Protein AF-0000000070771267 (afdb_homodimer)

Radius of gyration: 18.99 Å; Cα contacts (8 Å, |Δi|>4): 454; chains: 2; bounding box: 41×70×34 Å

pLDDT: mean 81.91, std 14.64, range [27.16, 97.69]

Sequence (188 aa):
MPARKVFVCALELHIRTVTCPGVTLKARDDVYISASIFGQHKKTSCVRAVFPLIFDEKLNFEKVYTDVVDPAGLVTHLECRYFFFYFFCVTKLLMPARKVFVCALELHIRTVTCPGVTLKARDDVYISASIFGQHKKTSCVRAVFPLIFDEKLNFEKVYTDVVDPAGLVTHLECRYFFFYFFCVTKLL

Secondary structure (DSSP, 8-state):
------EEEEEEEEEEEEE-TT-B-S--SPEEEEEEETTEEEEPPPB-SBSSEEEEEEEEEEEEE-S-SSHHHHHHHHTTEEEEEEEEEE----/------EEEEEEEEEEEEE-TT-B-S--SPEEEEEEETTEEEEPPPB-SBSSEEEEEEEEEEEEE-S-SSHHHHHHHHTTEEEEEEEEEE----

Structure (mmCIF, N/CA/C/O backbone):
data_AF-0000000070771267-model_v1
#
loop_
_entity.id
_entity.type
_entity.pdbx_description
1 polymer 'Spermatogenesis-associated protein 6 N-terminal domain-containing protein'
#
loop_
_atom_site.group_PDB
_atom_site.id
_atom_site.type_symbol
_atom_site.label_atom_id
_atom_site.label_alt_id
_atom_site.label_comp_id
_atom_site.label_asym_id
_atom_site.label_entity_id
_atom_site.label_seq_id
_atom_site.pdbx_PDB_ins_code
_atom_site.Cartn_x
_atom_site.Cartn_y
_atom_site.Cartn_z
_atom_site.occupancy
_atom_site.B_iso_or_equiv
_atom_site.auth_seq_id
_atom_site.auth_comp_id
_atom_site.auth_asym_id
_atom_site.auth_atom_id
_atom_site.pdbx_PDB_model_num
ATOM 1 N N . MET A 1 1 ? 9.211 38.125 10.008 1 49.19 1 MET A N 1
ATOM 2 C CA . MET A 1 1 ? 8.43 37.219 9.18 1 49.19 1 MET A CA 1
ATOM 3 C C . MET A 1 1 ? 8.148 35.938 9.93 1 49.19 1 MET A C 1
ATOM 5 O O . MET A 1 1 ? 9.062 35.312 10.492 1 49.19 1 MET A O 1
ATOM 9 N N . PRO A 1 2 ? 6.934 35.844 10.359 1 56.44 2 PRO A N 1
ATOM 10 C CA . PRO A 1 2 ? 6.688 34.688 11.219 1 56.44 2 PRO A CA 1
ATOM 11 C C . PRO A 1 2 ? 7.289 33.406 10.648 1 56.44 2 PRO A C 1
ATOM 13 O O . PRO A 1 2 ? 7.43 33.25 9.438 1 56.44 2 PRO A O 1
ATOM 16 N N . ALA A 1 3 ? 8.188 32.781 11.281 1 62.09 3 ALA A N 1
ATOM 17 C CA . ALA A 1 3 ? 8.891 31.547 10.906 1 62.09 3 ALA A CA 1
ATOM 18 C C . ALA A 1 3 ? 7.973 30.594 10.148 1 62.09 3 ALA A C 1
ATOM 20 O O . ALA A 1 3 ? 6.832 30.359 10.562 1 62.09 3 ALA A O 1
ATOM 21 N N . ARG A 1 4 ? 8.203 30.516 8.797 1 69.75 4 ARG A N 1
ATOM 22 C CA . ARG A 1 4 ? 7.449 29.578 7.984 1 69.75 4 ARG A CA 1
ATOM 23 C C . ARG A 1 4 ? 7.434 28.188 8.625 1 69.75 4 ARG A C 1
ATOM 25 O O . ARG A 1 4 ? 8.469 27.719 9.094 1 69.75 4 ARG A O 1
ATOM 32 N N . LYS A 1 5 ? 6.277 27.781 9.023 1 80.69 5 LYS A N 1
ATOM 33 C CA . LYS A 1 5 ? 6.152 26.5 9.688 1 80.69 5 LYS A CA 1
ATOM 34 C C . LYS A 1 5 ? 6.434 25.344 8.719 1 80.69 5 LYS A C 1
ATOM 36 O O . LYS A 1 5 ? 6.066 25.422 7.543 1 80.69 5 LYS A O 1
ATOM 41 N N . VAL A 1 6 ? 7.391 24.422 9.047 1 88.81 6 VAL A N 1
ATOM 42 C CA . VAL A 1 6 ? 7.734 23.219 8.32 1 88.81 6 VAL A CA 1
ATOM 43 C C . VAL A 1 6 ? 6.953 22.031 8.883 1 88.81 6 VAL A C 1
ATOM 45 O O . VAL A 1 6 ? 6.934 21.812 10.102 1 88.81 6 VAL A O 1
ATOM 48 N N . PHE A 1 7 ? 6.215 21.297 7.988 1 90.12 7 PHE A N 1
ATOM 49 C CA . PHE A 1 7 ? 5.477 20.109 8.398 1 90.12 7 PHE A CA 1
ATOM 50 C C . PHE A 1 7 ? 6.098 18.859 7.805 1 90.12 7 PHE A C 1
ATOM 52 O O . PHE A 1 7 ? 6.359 18.797 6.602 1 90.12 7 PHE A O 1
ATOM 59 N N . VAL A 1 8 ? 6.336 17.891 8.758 1 93.19 8 VAL A N 1
ATOM 60 C CA . VAL A 1 8 ? 6.848 16.594 8.312 1 93.19 8 VAL A CA 1
ATOM 61 C C . VAL A 1 8 ? 5.762 15.531 8.461 1 93.19 8 VAL A C 1
ATOM 63 O O . VAL A 1 8 ? 5.301 15.25 9.57 1 93.19 8 VAL A O 1
ATOM 66 N N . CYS A 1 9 ? 5.305 14.977 7.375 1 93.06 9 CYS A N 1
ATOM 67 C CA . CYS A 1 9 ? 4.332 13.891 7.387 1 93.06 9 CYS A CA 1
ATOM 68 C C . CYS A 1 9 ? 4.992 12.562 7.031 1 93.06 9 CYS A C 1
ATOM 70 O O . CYS A 1 9 ? 5.941 12.531 6.242 1 93.06 9 CYS A O 1
ATOM 72 N N . ALA A 1 10 ? 4.48 11.5 7.684 1 95.06 10 ALA A N 1
ATOM 73 C CA . ALA A 1 10 ? 5.047 10.188 7.414 1 95.06 10 ALA A CA 1
ATOM 74 C C . ALA A 1 10 ? 3.957 9.117 7.387 1 95.06 10 ALA A C 1
ATOM 76 O O . ALA A 1 10 ? 2.998 9.18 8.164 1 95.06 10 ALA A O 1
ATOM 77 N N . LEU A 1 11 ? 4.07 8.195 6.484 1 94.38 11 LEU A N 1
ATOM 78 C CA . LEU A 1 11 ? 3.271 6.973 6.43 1 94.38 11 LEU A CA 1
ATOM 79 C C . LEU A 1 11 ? 4.145 5.742 6.645 1 94.38 11 LEU A C 1
ATOM 81 O O . LEU A 1 11 ? 5.18 5.59 5.996 1 94.38 11 LEU A O 1
ATOM 85 N N . GLU A 1 12 ? 3.75 4.934 7.594 1 97 12 GLU A N 1
ATOM 86 C CA . GLU A 1 12 ? 4.41 3.654 7.832 1 97 12 GLU A CA 1
ATOM 87 C C . GLU A 1 12 ? 3.549 2.49 7.355 1 97 12 GLU A C 1
ATOM 89 O O . GLU A 1 12 ? 2.404 2.338 7.789 1 97 12 GLU A O 1
ATOM 94 N N . LEU A 1 13 ? 4.078 1.688 6.52 1 95.12 13 LEU A N 1
ATOM 95 C CA . LEU A 1 13 ? 3.451 0.483 5.988 1 95.12 13 LEU A CA 1
ATOM 96 C C . LEU A 1 13 ? 4.332 -0.739 6.223 1 95.12 13 LEU A C 1
ATOM 98 O O . LEU A 1 13 ? 5.562 -0.64 6.18 1 95.12 13 LEU A O 1
ATOM 102 N N . HIS A 1 14 ? 3.678 -1.881 6.406 1 97.25 14 HIS A N 1
ATOM 103 C CA . HIS A 1 14 ? 4.383 -3.154 6.469 1 97.25 14 HIS A CA 1
ATOM 104 C C . HIS A 1 14 ? 3.912 -4.102 5.371 1 97.25 14 HIS A C 1
ATOM 106 O O . HIS A 1 14 ? 2.734 -4.465 5.32 1 97.25 14 HIS A O 1
ATOM 112 N N . ILE A 1 15 ? 4.875 -4.41 4.531 1 96 15 ILE A N 1
ATOM 113 C CA . ILE A 1 15 ? 4.609 -5.449 3.545 1 96 15 ILE A CA 1
ATOM 114 C C . ILE A 1 15 ? 4.945 -6.816 4.137 1 96 15 ILE A C 1
ATOM 116 O O . ILE A 1 15 ? 6.09 -7.078 4.516 1 96 15 ILE A O 1
ATOM 120 N N . ARG A 1 16 ? 3.947 -7.641 4.102 1 96.94 16 ARG A N 1
ATOM 121 C CA . ARG A 1 16 ? 4.156 -8.883 4.844 1 96.94 16 ARG A CA 1
ATOM 122 C C . ARG A 1 16 ? 4.477 -10.031 3.896 1 96.94 16 ARG A C 1
ATOM 124 O O . ARG A 1 16 ? 5.645 -10.383 3.711 1 96.94 16 ARG A O 1
ATOM 131 N N . THR A 1 17 ? 3.467 -10.469 3.188 1 96.31 17 THR A N 1
ATOM 132 C CA . THR A 1 17 ? 3.682 -11.664 2.381 1 96.31 17 THR A CA 1
ATOM 133 C C . THR A 1 17 ? 2.803 -11.641 1.134 1 96.31 17 THR A C 1
ATOM 135 O O . THR A 1 17 ? 1.75 -11 1.121 1 96.31 17 THR A O 1
ATOM 138 N N . VAL A 1 18 ? 3.334 -12.289 0.083 1 93.06 18 VAL A N 1
ATOM 139 C CA . VAL A 1 18 ? 2.535 -12.664 -1.076 1 93.06 18 VAL A CA 1
ATOM 140 C C . VAL A 1 18 ? 2.508 -14.188 -1.208 1 93.06 18 VAL A C 1
ATOM 142 O O . VAL A 1 18 ? 3.555 -14.836 -1.182 1 93.06 18 VAL A O 1
ATOM 145 N N . THR A 1 19 ? 1.33 -14.734 -1.325 1 93.88 19 THR A N 1
ATOM 146 C CA . THR A 1 19 ? 1.212 -16.172 -1.471 1 93.88 19 THR A CA 1
ATOM 147 C C . THR A 1 19 ? 0.491 -16.531 -2.768 1 93.88 19 THR A C 1
ATOM 149 O O . THR A 1 19 ? -0.355 -15.773 -3.242 1 93.88 19 THR A O 1
ATOM 152 N N . CYS A 1 20 ? 0.805 -17.625 -3.314 1 91.75 20 CYS A N 1
ATOM 153 C CA . CYS A 1 20 ? 0.165 -18.234 -4.473 1 91.75 20 CYS A CA 1
ATOM 154 C C . CYS A 1 20 ? 0.519 -19.719 -4.566 1 91.75 20 CYS A C 1
ATOM 156 O O . CYS A 1 20 ? 1.358 -20.109 -5.379 1 91.75 20 CYS A O 1
ATOM 158 N N . PRO A 1 21 ? -0.202 -20.484 -3.766 1 90 21 PRO A N 1
ATOM 159 C CA . PRO A 1 21 ? 0.137 -21.906 -3.693 1 90 21 PRO A CA 1
ATOM 160 C C . PRO A 1 21 ? 0.122 -22.594 -5.059 1 90 21 PRO A C 1
ATOM 162 O O . PRO A 1 21 ? -0.784 -22.359 -5.863 1 90 21 PRO A O 1
ATOM 165 N N . GLY A 1 22 ? 1.111 -23.422 -5.312 1 83.5 22 GLY A N 1
ATOM 166 C CA . GLY A 1 22 ? 1.154 -24.219 -6.523 1 83.5 22 GLY A CA 1
ATOM 167 C C . GLY A 1 22 ? 1.805 -23.5 -7.691 1 83.5 22 GLY A C 1
ATOM 168 O O . GLY A 1 22 ? 1.893 -24.062 -8.789 1 83.5 22 GLY A O 1
ATOM 169 N N . VAL A 1 23 ? 2.277 -22.375 -7.441 1 84.19 23 VAL A N 1
ATOM 170 C CA . VAL A 1 23 ? 2.816 -21.594 -8.547 1 84.19 23 VAL A CA 1
ATOM 171 C C . VAL A 1 23 ? 4.328 -21.438 -8.383 1 84.19 23 VAL A C 1
ATOM 173 O O . VAL A 1 23 ? 4.82 -21.219 -7.273 1 84.19 23 VAL A O 1
ATOM 176 N N . THR A 1 24 ? 5.012 -21.609 -9.531 1 77.44 24 THR A N 1
ATOM 177 C CA . THR A 1 24 ? 6.445 -21.359 -9.602 1 77.44 24 THR A CA 1
ATOM 178 C C . THR A 1 24 ? 6.742 -20.188 -10.547 1 77.44 24 THR A C 1
ATOM 180 O O . THR A 1 24 ? 6.238 -20.156 -11.672 1 77.44 24 THR A O 1
ATOM 183 N N . LEU A 1 25 ? 7.355 -19.172 -9.961 1 74.62 25 LEU A N 1
ATOM 184 C CA . LEU A 1 25 ? 7.758 -18.031 -10.781 1 74.62 25 LEU A CA 1
ATOM 185 C C . LEU A 1 25 ? 8.953 -18.391 -11.656 1 74.62 25 LEU A C 1
ATOM 187 O O . LEU A 1 25 ? 9.844 -19.125 -11.227 1 74.62 25 LEU A O 1
ATOM 191 N N . LYS A 1 26 ? 8.82 -18.484 -12.922 1 67.25 26 LYS A N 1
ATOM 192 C CA . LYS A 1 26 ? 9.883 -18.859 -13.844 1 67.25 26 LYS A CA 1
ATOM 193 C C . LYS A 1 26 ? 11.102 -17.953 -13.68 1 67.25 26 LYS A C 1
ATOM 195 O O . LYS A 1 26 ? 12.234 -18.375 -13.906 1 67.25 26 LYS A O 1
ATOM 200 N N . ALA A 1 27 ? 10.82 -16.781 -13.555 1 57.56 27 ALA A N 1
ATOM 201 C CA . ALA A 1 27 ? 11.992 -15.914 -13.508 1 57.56 27 ALA A CA 1
ATOM 202 C C . ALA A 1 27 ? 12.781 -16.125 -12.219 1 57.56 27 ALA A C 1
ATOM 204 O O . ALA A 1 27 ? 12.195 -16.281 -11.148 1 57.56 27 ALA A O 1
ATOM 205 N N . ARG A 1 28 ? 13.969 -16.828 -12.43 1 59.22 28 ARG A N 1
ATOM 206 C CA . ARG A 1 28 ? 14.945 -17.031 -11.359 1 59.22 28 ARG A CA 1
ATOM 207 C C . ARG A 1 28 ? 15.383 -15.695 -10.758 1 59.22 28 ARG A C 1
ATOM 209 O O . ARG A 1 28 ? 16.25 -15.656 -9.883 1 59.22 28 ARG A O 1
ATOM 216 N N . ASP A 1 29 ? 14.812 -14.586 -11.203 1 64.88 29 ASP A N 1
ATOM 217 C CA . ASP A 1 29 ? 15.367 -13.344 -10.68 1 64.88 29 ASP A CA 1
ATOM 218 C C . ASP A 1 29 ? 14.656 -12.914 -9.398 1 64.88 29 ASP A C 1
ATOM 220 O O . ASP A 1 29 ? 13.594 -13.453 -9.062 1 64.88 29 ASP A O 1
ATOM 224 N N . ASP A 1 30 ? 15.281 -12.039 -8.586 1 77.25 30 ASP A N 1
ATOM 225 C CA . ASP A 1 30 ? 14.852 -11.492 -7.309 1 77.25 30 ASP A CA 1
ATOM 226 C C . ASP A 1 30 ? 13.594 -10.633 -7.477 1 77.25 30 ASP A C 1
ATOM 228 O O . ASP A 1 30 ? 13.383 -10.039 -8.531 1 77.25 30 ASP A O 1
ATOM 232 N N . VAL A 1 31 ? 12.648 -10.953 -6.543 1 85.38 31 VAL A N 1
ATOM 233 C CA . VAL A 1 31 ? 11.367 -10.25 -6.551 1 85.38 31 VAL A CA 1
ATOM 234 C C . VAL A 1 31 ? 11.352 -9.211 -5.438 1 85.38 31 VAL A C 1
ATOM 236 O O . VAL A 1 31 ? 11.844 -9.461 -4.332 1 85.38 31 VAL A O 1
ATOM 239 N N . TYR A 1 32 ? 10.859 -8.125 -5.824 1 88.62 32 TYR A N 1
ATOM 240 C CA . TYR A 1 32 ? 10.617 -7.082 -4.832 1 88.62 32 TYR A CA 1
ATOM 241 C C . TYR A 1 32 ? 9.312 -6.352 -5.109 1 88.62 32 TYR A C 1
ATOM 243 O O . TYR A 1 32 ? 8.734 -6.492 -6.191 1 88.62 32 TYR A O 1
ATOM 251 N N . ILE A 1 33 ? 8.805 -5.684 -4.145 1 89.56 33 ILE A N 1
ATOM 252 C CA . ILE A 1 33 ? 7.66 -4.793 -4.297 1 89.56 33 ILE A CA 1
ATOM 253 C C . ILE A 1 33 ? 8.125 -3.34 -4.215 1 89.56 33 ILE A C 1
ATOM 255 O O . ILE A 1 33 ? 8.953 -2.992 -3.369 1 89.56 33 ILE A O 1
ATOM 259 N N . SER A 1 34 ? 7.652 -2.576 -5.074 1 89.31 34 SER A N 1
ATOM 260 C CA . SER A 1 34 ? 7.977 -1.152 -5.102 1 89.31 34 SER A CA 1
ATOM 261 C C . SER A 1 34 ? 6.758 -0.301 -4.77 1 89.31 34 SER A C 1
ATOM 263 O O . SER A 1 34 ? 5.637 -0.631 -5.16 1 89.31 34 SER A O 1
ATOM 265 N N . ALA A 1 35 ? 7 0.806 -4.031 1 90.25 35 ALA A N 1
ATOM 266 C CA . ALA A 1 35 ? 5.926 1.728 -3.676 1 90.25 35 ALA A CA 1
ATOM 267 C C . ALA A 1 35 ? 6.348 3.178 -3.9 1 90.25 35 ALA A C 1
ATOM 269 O O . ALA A 1 35 ? 7.48 3.555 -3.596 1 90.25 35 ALA A O 1
ATOM 270 N N . SER A 1 36 ? 5.469 3.891 -4.516 1 90.75 36 SER A N 1
ATOM 271 C CA . SER A 1 36 ? 5.652 5.324 -4.719 1 90.75 36 SER A CA 1
ATOM 272 C C . SER A 1 36 ? 4.629 6.129 -3.926 1 90.75 36 SER A C 1
ATOM 274 O O . SER A 1 36 ? 3.459 6.203 -4.305 1 90.75 36 SER A O 1
ATOM 276 N N . ILE A 1 37 ? 5.105 6.742 -2.791 1 90.69 37 ILE A N 1
ATOM 277 C CA . ILE A 1 37 ? 4.246 7.457 -1.852 1 90.69 37 ILE A CA 1
ATOM 278 C C . ILE A 1 37 ? 4.93 8.75 -1.408 1 90.69 37 ILE A C 1
ATOM 280 O O . ILE A 1 37 ? 6.125 8.75 -1.099 1 90.69 37 ILE A O 1
ATOM 284 N N . PHE A 1 38 ? 4.184 9.852 -1.364 1 89.31 38 PHE A N 1
ATOM 285 C CA . PHE A 1 38 ? 4.684 11.141 -0.892 1 89.31 38 PHE A CA 1
ATOM 286 C C . PHE A 1 38 ? 5.871 11.594 -1.727 1 89.31 38 PHE A C 1
ATOM 288 O O . PHE A 1 38 ? 6.852 12.117 -1.188 1 89.31 38 PHE A O 1
ATOM 295 N N . GLY A 1 39 ? 5.77 11.227 -2.945 1 86.88 39 GLY A N 1
ATOM 296 C CA . GLY A 1 39 ? 6.855 11.617 -3.828 1 86.88 39 GLY A CA 1
ATOM 297 C C . GLY A 1 39 ? 8.109 10.789 -3.631 1 86.88 39 GLY A C 1
ATOM 298 O O . GLY A 1 39 ? 9.156 11.094 -4.211 1 86.88 39 GLY A O 1
ATOM 299 N N . GLN A 1 40 ? 8.117 9.883 -2.836 1 92.44 40 GLN A N 1
ATOM 300 C CA . GLN A 1 40 ? 9.227 8.969 -2.604 1 92.44 40 GLN A CA 1
ATOM 301 C C . GLN A 1 40 ? 8.992 7.629 -3.301 1 92.44 40 GLN A C 1
ATOM 303 O O . GLN A 1 40 ? 7.859 7.145 -3.354 1 92.44 40 GLN A O 1
ATOM 308 N N . HIS A 1 41 ? 10.156 7.059 -3.762 1 91.69 41 HIS A N 1
ATOM 309 C CA . HIS A 1 41 ? 10.141 5.715 -4.324 1 91.69 41 HIS A CA 1
ATOM 310 C C . HIS A 1 41 ? 10.977 4.754 -3.49 1 91.69 41 HIS A C 1
ATOM 312 O O . HIS A 1 41 ? 12.18 4.969 -3.307 1 91.69 41 HIS A O 1
ATOM 318 N N . LYS A 1 42 ? 10.297 3.76 -2.939 1 92.88 42 LYS A N 1
ATOM 319 C CA . LYS A 1 42 ? 10.984 2.748 -2.145 1 92.88 42 LYS A CA 1
ATOM 320 C C . LYS A 1 42 ? 10.609 1.342 -2.596 1 92.88 42 LYS A C 1
ATOM 322 O O . LYS A 1 42 ? 9.523 1.133 -3.148 1 92.88 42 LYS A O 1
ATOM 327 N N . LYS A 1 43 ? 11.523 0.428 -2.312 1 90.75 43 LYS A N 1
ATOM 328 C CA . LYS A 1 43 ? 11.305 -0.979 -2.631 1 90.75 43 LYS A CA 1
ATOM 329 C C . LYS A 1 43 ? 11.68 -1.876 -1.455 1 90.75 43 LYS A C 1
ATOM 331 O O . LYS A 1 43 ? 12.508 -1.504 -0.625 1 90.75 43 LYS A O 1
ATOM 336 N N . THR A 1 44 ? 11.039 -3.035 -1.396 1 92.94 44 THR A N 1
ATOM 337 C CA . THR A 1 44 ? 11.453 -4.047 -0.427 1 92.94 44 THR A CA 1
ATOM 338 C C . THR A 1 44 ? 12.75 -4.715 -0.861 1 92.94 44 THR A C 1
ATOM 340 O O . THR A 1 44 ? 13.195 -4.539 -1.995 1 92.94 44 THR A O 1
ATOM 343 N N . SER A 1 45 ? 13.422 -5.301 0.125 1 92.62 45 SER A N 1
ATOM 344 C CA . SER A 1 45 ? 14.508 -6.188 -0.271 1 92.62 45 SER A CA 1
ATOM 345 C C . SER A 1 45 ? 14.031 -7.238 -1.271 1 92.62 45 SER A C 1
ATOM 347 O O . SER A 1 45 ? 12.836 -7.527 -1.347 1 92.62 45 SER A O 1
ATOM 349 N N . CYS A 1 46 ? 14.992 -7.727 -1.961 1 89.12 46 CYS A N 1
ATOM 350 C CA . CYS A 1 46 ? 14.664 -8.781 -2.914 1 89.12 46 CYS A CA 1
ATOM 351 C C . CYS A 1 46 ? 14.57 -10.133 -2.217 1 89.12 46 CYS A C 1
ATOM 353 O O . CYS A 1 46 ? 15.359 -10.438 -1.325 1 89.12 46 CYS A O 1
ATOM 355 N N . VAL A 1 47 ? 13.648 -10.867 -2.625 1 89 47 VAL A N 1
ATOM 356 C CA . VAL A 1 47 ? 13.547 -12.25 -2.184 1 89 47 VAL A CA 1
ATOM 357 C C . VAL A 1 47 ? 13.562 -13.188 -3.395 1 89 47 VAL A C 1
ATOM 359 O O . VAL A 1 47 ? 13.375 -12.742 -4.527 1 89 47 VAL A O 1
ATOM 362 N N . ARG A 1 48 ? 13.844 -14.445 -3.182 1 86.38 48 ARG A N 1
ATOM 363 C CA . ARG A 1 48 ? 13.797 -15.422 -4.262 1 86.38 48 ARG A CA 1
ATOM 364 C C . ARG A 1 48 ? 12.375 -15.586 -4.793 1 86.38 48 ARG A C 1
ATOM 366 O O . ARG A 1 48 ? 11.406 -15.516 -4.027 1 86.38 48 ARG A O 1
ATOM 373 N N . ALA A 1 49 ? 12.25 -15.82 -6 1 85.38 49 ALA A N 1
ATOM 374 C CA . ALA A 1 49 ? 10.969 -15.922 -6.695 1 85.38 49 ALA A CA 1
ATOM 375 C C . ALA A 1 49 ? 10.312 -17.281 -6.434 1 85.38 49 ALA A C 1
ATOM 377 O O . ALA A 1 49 ? 9.977 -18 -7.375 1 85.38 49 ALA A O 1
ATOM 378 N N . VAL A 1 50 ? 10.125 -17.562 -5.191 1 85.94 50 VAL A N 1
ATOM 379 C CA . VAL A 1 50 ? 9.438 -18.781 -4.75 1 85.94 50 VAL A CA 1
ATOM 380 C C . VAL A 1 50 ? 8.391 -18.422 -3.695 1 85.94 50 VAL A C 1
ATOM 382 O O . VAL A 1 50 ? 8.695 -17.75 -2.709 1 85.94 50 VAL A O 1
ATOM 385 N N . PHE A 1 51 ? 7.262 -18.906 -3.945 1 90.31 51 PHE A N 1
ATOM 386 C CA . PHE A 1 51 ? 6.199 -18.625 -2.986 1 90.31 51 PHE A CA 1
ATOM 387 C C . PHE A 1 51 ? 6.324 -19.531 -1.766 1 90.31 51 PHE A C 1
ATOM 389 O O . PHE A 1 51 ? 6.754 -20.688 -1.879 1 90.31 51 PHE A O 1
ATOM 396 N N . PRO A 1 52 ? 5.797 -19.047 -0.638 1 93.25 52 PRO A N 1
ATOM 397 C CA . PRO A 1 52 ? 5.355 -17.672 -0.376 1 93.25 52 PRO A CA 1
ATOM 398 C C . PRO A 1 52 ? 6.504 -16.672 -0.439 1 93.25 52 PRO A C 1
ATOM 400 O O . PRO A 1 52 ? 7.621 -16.969 -0.018 1 93.25 52 PRO A O 1
ATOM 403 N N . LEU A 1 53 ? 6.258 -15.547 -1.027 1 92.31 53 LEU A N 1
ATOM 404 C CA . LEU A 1 53 ? 7.191 -14.43 -0.96 1 92.31 53 LEU A CA 1
ATOM 405 C C . LEU A 1 53 ? 7.078 -13.703 0.377 1 92.31 53 LEU A C 1
ATOM 407 O O . LEU A 1 53 ? 6.129 -12.945 0.599 1 92.31 53 LEU A O 1
ATOM 411 N N . ILE A 1 54 ? 7.977 -13.883 1.278 1 96.19 54 ILE A N 1
ATOM 412 C CA . ILE A 1 54 ? 7.938 -13.289 2.609 1 96.19 54 ILE A CA 1
ATOM 413 C C . ILE A 1 54 ? 8.852 -12.062 2.656 1 96.19 54 ILE A C 1
ATOM 415 O O . ILE A 1 54 ? 10.078 -12.203 2.68 1 96.19 54 ILE A O 1
ATOM 419 N N . PHE A 1 55 ? 8.258 -10.953 2.646 1 94.94 55 PHE A N 1
ATOM 420 C CA . PHE A 1 55 ? 9.031 -9.719 2.746 1 94.94 55 PHE A CA 1
ATOM 421 C C . PHE A 1 55 ? 9.188 -9.297 4.199 1 94.94 55 PHE A C 1
ATOM 423 O O . PHE A 1 55 ? 10.305 -9.102 4.684 1 94.94 55 PHE A O 1
ATOM 430 N N . ASP A 1 56 ? 8.047 -9.273 4.852 1 97.69 56 ASP A N 1
ATOM 431 C CA . ASP A 1 56 ? 7.996 -8.836 6.242 1 97.69 56 ASP A CA 1
ATOM 432 C C . ASP A 1 56 ? 8.844 -7.582 6.453 1 97.69 56 ASP A C 1
ATOM 434 O O . ASP A 1 56 ? 9.719 -7.559 7.32 1 97.69 56 ASP A O 1
ATOM 438 N N . GLU A 1 57 ? 8.594 -6.637 5.742 1 97.38 57 GLU A N 1
ATOM 439 C CA . GLU A 1 57 ? 9.398 -5.418 5.727 1 97.38 57 GLU A CA 1
ATOM 440 C C . GLU A 1 57 ? 8.523 -4.184 5.949 1 97.38 57 GLU A C 1
ATOM 442 O O . GLU A 1 57 ? 7.441 -4.07 5.379 1 97.38 57 GLU A O 1
ATOM 447 N N . LYS A 1 58 ? 9.055 -3.307 6.797 1 97.25 58 LYS A N 1
ATOM 448 C CA . LYS A 1 58 ? 8.453 -2.002 7.055 1 97.25 58 LYS A CA 1
ATOM 449 C C . LYS A 1 58 ? 8.969 -0.957 6.066 1 97.25 58 LYS A C 1
ATOM 451 O O . LYS A 1 58 ? 10.172 -0.813 5.875 1 97.25 58 LYS A O 1
ATOM 456 N N . LEU A 1 59 ? 8.117 -0.331 5.41 1 96.5 59 LEU A N 1
ATOM 457 C CA . LEU A 1 59 ? 8.461 0.815 4.574 1 96.5 59 LEU A CA 1
ATOM 458 C C . LEU A 1 59 ? 7.934 2.109 5.188 1 96.5 59 LEU A C 1
ATOM 460 O O . LEU A 1 59 ? 6.762 2.195 5.555 1 96.5 59 LEU A O 1
ATOM 464 N N . ASN A 1 60 ? 8.797 3.094 5.348 1 96.81 60 ASN A N 1
ATOM 465 C CA . ASN A 1 60 ? 8.453 4.41 5.871 1 96.81 60 ASN A CA 1
ATOM 466 C C . ASN A 1 60 ? 8.609 5.496 4.812 1 96.81 60 ASN A C 1
ATOM 468 O O . ASN A 1 60 ? 9.688 5.652 4.234 1 96.81 60 ASN A O 1
ATOM 472 N N . PHE A 1 61 ? 7.543 6.152 4.543 1 95.06 61 PHE A N 1
ATOM 473 C CA . PHE A 1 61 ? 7.562 7.266 3.598 1 95.06 61 PHE A CA 1
ATOM 474 C C . PHE A 1 61 ? 7.379 8.594 4.32 1 95.06 61 PHE A C 1
ATOM 476 O O . PHE A 1 61 ? 6.445 8.75 5.113 1 95.06 61 PHE A O 1
ATOM 483 N N . GLU A 1 62 ? 8.273 9.484 4.02 1 95 62 GLU A N 1
ATOM 484 C CA . GLU A 1 62 ? 8.219 10.789 4.668 1 95 62 GLU A CA 1
ATOM 485 C C . GLU A 1 62 ? 8.219 11.914 3.635 1 95 62 GLU A C 1
ATOM 487 O O . GLU A 1 62 ? 8.898 11.836 2.615 1 95 62 GLU A O 1
ATOM 492 N N . LYS A 1 63 ? 7.434 12.969 3.928 1 92.75 63 LYS A N 1
ATOM 493 C CA . LYS A 1 63 ? 7.426 14.18 3.113 1 92.75 63 LYS A CA 1
ATOM 494 C C . LYS A 1 63 ? 7.477 15.43 3.988 1 92.75 63 LYS A C 1
ATOM 496 O O . LYS A 1 63 ? 6.785 15.508 5.008 1 92.75 63 LYS A O 1
ATOM 501 N N . VAL A 1 64 ? 8.297 16.344 3.58 1 92.5 64 VAL A N 1
ATOM 502 C CA . VAL A 1 64 ? 8.406 17.641 4.242 1 92.5 64 VAL A CA 1
ATOM 503 C C . VAL A 1 64 ? 7.648 18.703 3.438 1 92.5 64 VAL A C 1
ATOM 505 O O . VAL A 1 64 ? 7.898 18.875 2.244 1 92.5 64 VAL A O 1
ATOM 508 N N . TYR A 1 65 ? 6.75 19.328 4.055 1 89.31 65 TYR A N 1
ATOM 509 C CA . TYR A 1 65 ? 6.008 20.422 3.453 1 89.31 65 TYR A CA 1
ATOM 510 C C . TYR A 1 65 ? 6.484 21.766 4 1 89.31 65 TYR A C 1
ATOM 512 O O . TYR A 1 65 ? 6.414 22.016 5.207 1 89.31 65 TYR A O 1
ATOM 520 N N . THR A 1 66 ? 7.004 22.562 3.08 1 86.81 66 THR A N 1
ATOM 521 C CA . THR A 1 66 ? 7.551 23.844 3.498 1 86.81 66 THR A CA 1
ATOM 522 C C . THR A 1 66 ? 6.668 25 3.016 1 86.81 66 THR A C 1
ATOM 524 O O . THR A 1 66 ? 6.777 26.125 3.512 1 86.81 66 THR A O 1
ATOM 527 N N . ASP A 1 67 ? 5.871 24.797 1.986 1 80.38 67 ASP A N 1
ATOM 528 C CA . ASP A 1 67 ? 5.109 25.875 1.351 1 80.38 67 ASP A CA 1
ATOM 529 C C . ASP A 1 67 ? 3.672 25.891 1.862 1 80.38 67 ASP A C 1
ATOM 531 O O . ASP A 1 67 ? 2.781 26.438 1.198 1 80.38 67 ASP A O 1
ATOM 535 N N . VAL A 1 68 ? 3.543 25.312 2.984 1 79.75 68 VAL A N 1
ATOM 536 C CA . VAL A 1 68 ? 2.189 25.312 3.529 1 79.75 68 VAL A CA 1
ATOM 537 C C . VAL A 1 68 ? 2.039 26.469 4.52 1 79.75 68 VAL A C 1
ATOM 539 O O . VAL A 1 68 ? 2.906 26.688 5.367 1 79.75 68 VAL A O 1
ATOM 542 N N . VAL A 1 69 ? 1.016 27.281 4.184 1 74.31 69 VAL A N 1
ATOM 543 C CA . VAL A 1 69 ? 0.807 28.484 4.973 1 74.31 69 VAL A CA 1
ATOM 544 C C . VAL A 1 69 ? 0.298 28.109 6.363 1 74.31 69 VAL A C 1
ATOM 546 O O . VAL A 1 69 ? 0.695 28.719 7.359 1 74.31 69 VAL A O 1
ATOM 549 N N . ASP A 1 70 ? -0.649 27.219 6.449 1 75.88 70 ASP A N 1
ATOM 550 C CA . ASP A 1 70 ? -1.186 26.75 7.723 1 75.88 70 ASP A CA 1
ATOM 551 C C . ASP A 1 70 ? -1.524 25.266 7.668 1 75.88 70 ASP A C 1
ATOM 553 O O . ASP A 1 70 ? -1.587 24.688 6.586 1 75.88 70 ASP A O 1
ATOM 557 N N . PRO A 1 71 ? -1.66 24.766 8.875 1 73.12 71 PRO A N 1
ATOM 558 C CA . PRO A 1 71 ? -1.967 23.328 8.984 1 73.12 71 PRO A CA 1
ATOM 559 C C . PRO A 1 71 ? -3.186 22.922 8.156 1 73.12 71 PRO A C 1
ATOM 561 O O . PRO A 1 71 ? -3.264 21.797 7.68 1 73.12 71 PRO A O 1
ATOM 564 N N . ALA A 1 72 ? -4.121 23.812 8.039 1 73.12 72 ALA A N 1
ATOM 565 C CA . ALA A 1 72 ? -5.32 23.5 7.27 1 73.12 72 ALA A CA 1
ATOM 566 C C . ALA A 1 72 ? -4.98 23.266 5.797 1 73.12 72 ALA A C 1
ATOM 568 O O . ALA A 1 72 ? -5.633 22.469 5.121 1 73.12 72 ALA A O 1
ATOM 569 N N . GLY A 1 73 ? -3.965 23.953 5.383 1 74.94 73 GLY A N 1
ATOM 570 C CA . GLY A 1 73 ? -3.508 23.781 4.012 1 74.94 73 GLY A CA 1
ATOM 571 C C . GLY A 1 73 ? -2.93 22.406 3.734 1 74.94 73 GLY A C 1
ATOM 572 O O . GLY A 1 73 ? -2.953 21.938 2.596 1 74.94 73 GLY A O 1
ATOM 573 N N . LEU A 1 74 ? -2.41 21.766 4.805 1 77.69 74 LEU A N 1
ATOM 574 C CA . LEU A 1 74 ? -1.805 20.438 4.648 1 77.69 74 LEU A CA 1
ATOM 575 C C . LEU A 1 74 ? -2.865 19.391 4.355 1 77.69 74 LEU A C 1
ATOM 577 O O . LEU A 1 74 ? -2.607 18.422 3.631 1 77.69 74 LEU A O 1
ATOM 581 N N . VAL A 1 75 ? -4.059 19.609 4.875 1 74 75 VAL A N 1
ATOM 582 C CA . VAL A 1 75 ? -5.164 18.688 4.652 1 74 75 VAL A CA 1
ATOM 583 C C . VAL A 1 75 ? -5.426 18.547 3.152 1 74 75 VAL A C 1
ATOM 585 O O . VAL A 1 75 ? -5.656 17.453 2.656 1 74 75 VAL A O 1
ATOM 588 N N . THR A 1 76 ? -5.301 19.703 2.514 1 76.12 76 THR A N 1
ATOM 589 C CA . THR A 1 76 ? -5.535 19.703 1.073 1 76.12 76 THR A CA 1
ATOM 590 C C . THR A 1 76 ? -4.492 18.844 0.361 1 76.12 76 THR A C 1
ATOM 592 O O . THR A 1 76 ? -4.785 18.219 -0.663 1 76.12 76 THR A O 1
ATOM 595 N N . HIS A 1 77 ? -3.305 18.734 0.918 1 79.25 77 HIS A N 1
ATOM 596 C CA . HIS A 1 77 ? -2.236 17.938 0.309 1 79.25 77 HIS A CA 1
ATOM 597 C C . HIS A 1 77 ? -2.408 16.453 0.604 1 79.25 77 HIS A C 1
ATOM 599 O O . HIS A 1 77 ? -2.025 15.609 -0.206 1 79.25 77 HIS A O 1
ATOM 605 N N . LEU A 1 78 ? -3.006 16.188 1.712 1 77.5 78 LEU A N 1
ATOM 606 C CA . LEU A 1 78 ? -3.105 14.805 2.15 1 77.5 78 LEU A CA 1
ATOM 607 C C . LEU A 1 78 ? -4.461 14.219 1.78 1 77.5 78 LEU A C 1
ATOM 609 O O . LEU A 1 78 ? -4.57 13.016 1.532 1 77.5 78 LEU A O 1
ATOM 613 N N . GLU A 1 79 ? -5.414 15.039 1.76 1 72.31 79 GLU A N 1
ATOM 614 C CA . GLU A 1 79 ? -6.785 14.586 1.56 1 72.31 79 GLU A CA 1
ATOM 615 C C . GLU A 1 79 ? -6.969 13.984 0.169 1 72.31 79 GLU A C 1
ATOM 617 O O . GLU A 1 79 ? -6.645 14.617 -0.835 1 72.31 79 GLU A O 1
ATOM 622 N N . CYS A 1 80 ? -7.586 12.695 0.156 1 71.88 80 CYS A N 1
ATOM 623 C CA . CYS A 1 80 ? -8 11.953 -1.03 1 71.88 80 CYS A CA 1
ATOM 624 C C . CYS A 1 80 ? -6.855 11.836 -2.027 1 71.88 80 CYS A C 1
ATOM 626 O O . CYS A 1 80 ? -7.059 11.977 -3.234 1 71.88 80 CYS A O 1
ATOM 628 N N . ARG A 1 81 ? -5.742 11.703 -1.644 1 75.38 81 ARG A N 1
ATOM 629 C CA . ARG A 1 81 ? -4.613 11.492 -2.545 1 75.38 81 ARG A CA 1
ATOM 630 C C . ARG A 1 81 ? -4.398 10 -2.809 1 75.38 81 ARG A C 1
ATOM 632 O O . ARG A 1 81 ? -4.566 9.18 -1.909 1 75.38 81 ARG A O 1
ATOM 639 N N . TYR A 1 82 ? -4.047 9.828 -4.051 1 77.44 82 TYR A N 1
ATOM 640 C CA . TYR A 1 82 ? -3.766 8.461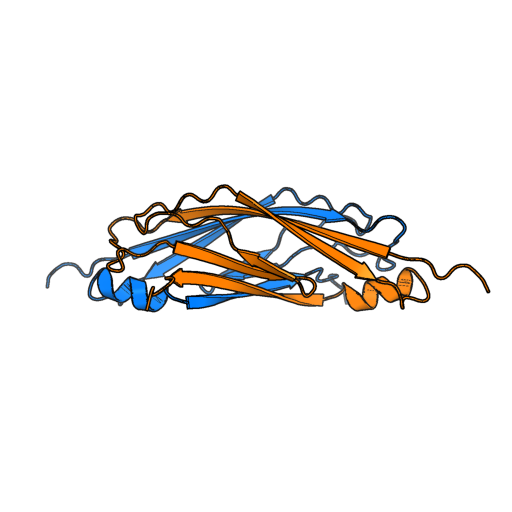 -4.48 1 77.44 82 TYR A CA 1
ATOM 641 C C . TYR A 1 82 ? -2.266 8.219 -4.582 1 77.44 82 TYR A C 1
ATOM 643 O O . TYR A 1 82 ? -1.519 9.086 -5.043 1 77.44 82 TYR A O 1
ATOM 651 N N . PHE A 1 83 ? -1.885 7.102 -4.09 1 81 83 PHE A N 1
ATOM 652 C CA . PHE A 1 83 ? -0.505 6.652 -4.242 1 81 83 PHE A CA 1
ATOM 653 C C . PHE A 1 83 ? -0.452 5.281 -4.902 1 81 83 PHE A C 1
ATOM 655 O O . PHE A 1 83 ? -1.467 4.586 -4.988 1 81 83 PHE A O 1
ATOM 662 N N . PHE A 1 84 ? 0.743 4.922 -5.418 1 81.62 84 PHE A N 1
ATOM 663 C CA . PHE A 1 84 ? 0.846 3.705 -6.219 1 81.62 84 PHE A CA 1
ATOM 664 C C . PHE A 1 84 ? 1.872 2.75 -5.617 1 81.62 84 PHE A C 1
ATOM 666 O O . PHE A 1 84 ? 2.877 3.186 -5.051 1 81.62 84 PHE A O 1
ATOM 673 N N . PHE A 1 85 ? 1.469 1.516 -5.742 1 80.5 85 PHE A N 1
ATOM 674 C CA . PHE A 1 85 ? 2.375 0.399 -5.5 1 80.5 85 PHE A CA 1
ATOM 675 C C . PHE A 1 85 ? 2.59 -0.409 -6.773 1 80.5 85 PHE A C 1
ATOM 677 O O . PHE A 1 85 ? 1.678 -0.54 -7.594 1 80.5 85 PHE A O 1
ATOM 684 N N . TYR A 1 86 ? 3.836 -0.77 -6.945 1 78.31 86 TYR A N 1
ATOM 685 C CA . TYR A 1 86 ? 4.121 -1.687 -8.047 1 78.31 86 TYR A CA 1
ATOM 686 C C . TYR A 1 86 ? 4.508 -3.064 -7.52 1 78.31 86 TYR A C 1
ATOM 688 O O . TYR A 1 86 ? 5.406 -3.186 -6.684 1 78.31 86 TYR A O 1
ATOM 696 N N . PHE A 1 87 ? 3.77 -4 -7.984 1 72 87 PHE A N 1
ATOM 697 C CA . PHE A 1 87 ? 3.992 -5.387 -7.59 1 72 87 PHE A CA 1
ATOM 698 C C . PHE A 1 87 ? 5.051 -6.035 -8.477 1 72 87 PHE A C 1
ATOM 700 O O . PHE A 1 87 ? 4.961 -5.984 -9.703 1 72 87 PHE A O 1
ATOM 707 N N . PHE A 1 88 ? 5.855 -6.785 -7.867 1 67.06 88 PHE A N 1
ATOM 708 C CA . PHE A 1 88 ? 6.789 -7.781 -8.367 1 67.06 88 PHE A CA 1
ATOM 709 C C . PHE A 1 88 ? 7.578 -7.238 -9.555 1 67.06 88 PHE A C 1
ATOM 711 O O . PHE A 1 88 ? 7.117 -7.305 -10.695 1 67.06 88 PHE A O 1
ATOM 718 N N . CYS A 1 89 ? 8.328 -6.301 -9.289 1 61.44 89 CYS A N 1
ATOM 719 C CA . CYS A 1 89 ? 9.18 -5.973 -10.43 1 61.44 89 CYS A CA 1
ATOM 720 C C . CYS A 1 89 ? 10.352 -6.938 -10.523 1 61.44 89 CYS A C 1
ATOM 722 O O . CYS A 1 89 ? 11.102 -7.113 -9.562 1 61.44 89 CYS A O 1
ATOM 724 N N . VAL A 1 90 ? 10.086 -7.996 -11.32 1 56.12 90 VAL A N 1
ATOM 725 C CA . VAL A 1 90 ? 11.188 -8.906 -11.625 1 56.12 90 VAL A CA 1
ATOM 726 C C . VAL A 1 90 ? 12.344 -8.133 -12.242 1 56.12 90 VAL A C 1
ATOM 728 O O . VAL A 1 90 ? 12.148 -7.312 -13.141 1 56.12 90 VAL A O 1
ATOM 731 N N . THR A 1 91 ? 13.359 -7.754 -11.375 1 50.09 91 THR A N 1
ATOM 732 C CA . THR A 1 91 ? 14.555 -7.191 -11.984 1 50.09 91 THR A CA 1
ATOM 733 C C . THR A 1 91 ? 15.016 -8.039 -13.164 1 50.09 91 THR A C 1
ATOM 735 O O . THR A 1 91 ? 15.25 -9.242 -13.008 1 50.09 91 THR A O 1
ATOM 738 N N . LYS A 1 92 ? 14.344 -8.039 -14.328 1 43 92 LYS A N 1
ATOM 739 C CA . LYS A 1 92 ? 15.203 -8.547 -15.398 1 43 92 LYS A CA 1
ATOM 740 C C . LYS A 1 92 ? 16.578 -7.895 -15.352 1 43 92 LYS A C 1
ATOM 742 O O . LYS A 1 92 ? 16.688 -6.672 -15.289 1 43 92 LYS A O 1
ATOM 747 N N . LEU A 1 93 ? 17.578 -8.406 -14.633 1 33.09 93 LEU A N 1
ATOM 748 C CA . LEU A 1 93 ? 18.906 -8.062 -15.156 1 33.09 93 LEU A CA 1
ATOM 749 C C . LEU A 1 93 ? 18.906 -8.07 -16.672 1 33.09 93 LEU A C 1
ATOM 751 O O . LEU A 1 93 ? 18.719 -9.125 -17.297 1 33.09 93 LEU A O 1
ATOM 755 N N . LEU A 1 94 ? 18.141 -7.27 -17.266 1 27.53 94 LEU A N 1
ATOM 756 C CA . LEU A 1 94 ? 18.797 -7.16 -18.562 1 27.53 94 LEU A CA 1
ATOM 757 C C . LEU A 1 94 ? 20.219 -6.633 -18.406 1 27.53 94 LEU A C 1
ATOM 759 O O . LEU A 1 94 ? 20.469 -5.727 -17.609 1 27.53 94 LEU A O 1
ATOM 763 N N . MET B 1 1 ? -11.008 -33.875 -19.5 1 49.62 1 MET B N 1
ATOM 764 C CA . MET B 1 1 ? -10.477 -32.5 -19.547 1 49.62 1 MET B CA 1
ATOM 765 C C . MET B 1 1 ? -9.68 -32.188 -18.281 1 49.62 1 MET B C 1
ATOM 767 O O . MET B 1 1 ? -10.164 -32.406 -17.172 1 49.62 1 MET B O 1
ATOM 771 N N . PRO B 1 2 ? -8.398 -32.25 -18.469 1 57.28 2 PRO B N 1
ATOM 772 C CA . PRO B 1 2 ? -7.613 -32.094 -17.234 1 57.28 2 PRO B CA 1
ATOM 773 C C . PRO B 1 2 ? -8.125 -30.969 -16.344 1 57.28 2 PRO B C 1
ATOM 775 O O . PRO B 1 2 ? -8.703 -30 -16.844 1 57.28 2 PRO B O 1
ATOM 778 N N . ALA B 1 3 ? -8.547 -31.219 -15.172 1 62.22 3 ALA B N 1
ATOM 779 C CA . ALA B 1 3 ? -9.102 -30.312 -14.18 1 62.22 3 ALA B CA 1
ATOM 780 C C . ALA B 1 3 ? -8.406 -28.953 -14.242 1 62.22 3 ALA B C 1
ATOM 782 O O . ALA B 1 3 ? -7.184 -28.875 -14.32 1 62.22 3 ALA B O 1
ATOM 783 N N . ARG B 1 4 ? -9.148 -27.953 -14.789 1 70 4 ARG B N 1
ATOM 784 C CA . ARG B 1 4 ? -8.648 -26.578 -14.805 1 70 4 ARG B CA 1
ATOM 785 C C . ARG B 1 4 ? -8.109 -26.172 -13.438 1 70 4 ARG B C 1
ATOM 787 O O . ARG B 1 4 ? -8.734 -26.453 -12.414 1 70 4 ARG B O 1
ATOM 794 N N . LYS B 1 5 ? -6.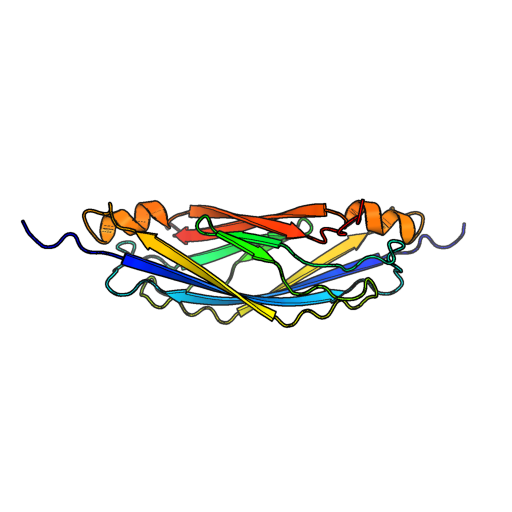848 -25.984 -13.383 1 80.31 5 LYS B N 1
ATOM 795 C CA . LYS B 1 5 ? -6.219 -25.641 -12.109 1 80.31 5 LYS B CA 1
ATOM 796 C C . LYS B 1 5 ? -6.633 -24.234 -11.656 1 80.31 5 LYS B C 1
ATOM 798 O O . LYS B 1 5 ? -6.785 -23.344 -12.484 1 80.31 5 LYS B O 1
ATOM 803 N N . VAL B 1 6 ? -7.168 -24.094 -10.398 1 88.62 6 VAL B N 1
ATOM 804 C CA . VAL B 1 6 ? -7.531 -22.844 -9.742 1 88.62 6 VAL B CA 1
ATOM 805 C C . VAL B 1 6 ? -6.367 -22.344 -8.883 1 88.62 6 VAL B C 1
ATOM 807 O O . VAL B 1 6 ? -5.82 -23.109 -8.078 1 88.62 6 VAL B O 1
ATOM 810 N N . PHE B 1 7 ? -5.938 -21.094 -9.117 1 90.06 7 PHE B N 1
ATOM 811 C CA . PHE B 1 7 ? -4.875 -20.5 -8.32 1 90.06 7 PHE B CA 1
ATOM 812 C C . PHE B 1 7 ? -5.418 -19.359 -7.469 1 90.06 7 PHE B C 1
ATOM 814 O O . PHE B 1 7 ? -6.121 -18.469 -7.973 1 90.06 7 PHE B O 1
ATOM 821 N N . VAL B 1 8 ? -5.059 -19.469 -6.145 1 93 8 VAL B N 1
ATOM 822 C CA . VAL B 1 8 ? -5.438 -18.406 -5.227 1 93 8 VAL B CA 1
ATOM 823 C C . VAL B 1 8 ? -4.195 -17.625 -4.812 1 93 8 VAL B C 1
ATOM 825 O O . VAL B 1 8 ? -3.283 -18.172 -4.188 1 93 8 VAL B O 1
ATOM 828 N N . CYS B 1 9 ? -4.121 -16.391 -5.176 1 93 9 CYS B N 1
ATOM 829 C CA . CYS B 1 9 ? -3.031 -15.508 -4.766 1 93 9 CYS B CA 1
ATOM 830 C C . CYS B 1 9 ? -3.506 -14.508 -3.719 1 93 9 CYS B C 1
ATOM 832 O O . CYS B 1 9 ? -4.664 -14.086 -3.732 1 93 9 CYS B O 1
ATOM 834 N N . ALA B 1 10 ? -2.576 -14.203 -2.797 1 94.88 10 ALA B N 1
ATOM 835 C CA . ALA B 1 10 ? -2.936 -13.258 -1.741 1 94.88 10 ALA B CA 1
ATOM 836 C C . ALA B 1 10 ? -1.765 -12.344 -1.404 1 94.88 10 ALA B C 1
ATOM 838 O O . ALA B 1 10 ? -0.609 -12.773 -1.408 1 94.88 10 ALA B O 1
ATOM 839 N N . LEU B 1 11 ? -2.051 -11.094 -1.175 1 94.38 11 LEU B N 1
ATOM 840 C CA . LEU B 1 11 ? -1.121 -10.117 -0.625 1 94.38 11 LEU B CA 1
ATOM 841 C C . LEU B 1 11 ? -1.571 -9.656 0.757 1 94.38 11 LEU B C 1
ATOM 843 O O . LEU B 1 11 ? -2.73 -9.273 0.943 1 94.38 11 LEU B O 1
A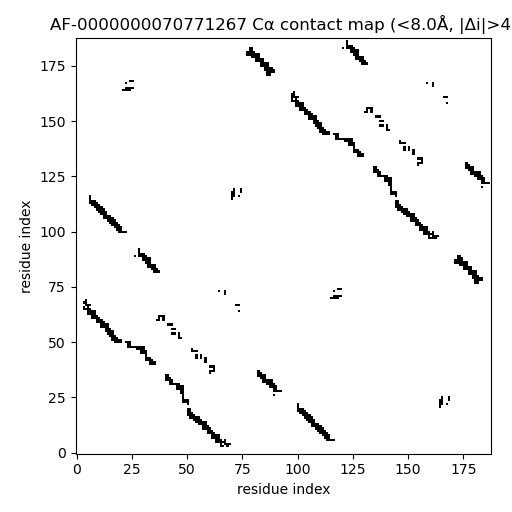TOM 847 N N . GLU B 1 12 ? -0.681 -9.758 1.698 1 96.94 12 GLU B N 1
ATOM 848 C CA . GLU B 1 12 ? -0.922 -9.242 3.041 1 96.94 12 GLU B CA 1
ATOM 849 C C . GLU B 1 12 ? -0.126 -7.965 3.289 1 96.94 12 GLU B C 1
ATOM 851 O O . GLU B 1 12 ? 1.102 -7.957 3.172 1 96.94 12 GLU B O 1
ATOM 856 N N . LEU B 1 13 ? -0.782 -6.934 3.646 1 95.06 13 LEU B N 1
ATOM 857 C CA . LEU B 1 13 ? -0.21 -5.637 3.986 1 95.06 13 LEU B CA 1
ATOM 858 C C . LEU B 1 13 ? -0.664 -5.188 5.371 1 95.06 13 LEU B C 1
ATOM 860 O O . LEU B 1 13 ? -1.804 -5.441 5.77 1 95.06 13 LEU B O 1
ATOM 864 N N . HIS B 1 14 ? 0.219 -4.484 6.051 1 97.25 14 HIS B N 1
ATOM 865 C CA . HIS B 1 14 ? -0.132 -3.852 7.316 1 97.25 14 HIS B CA 1
ATOM 866 C C . HIS B 1 14 ? 0.027 -2.336 7.238 1 97.25 14 HIS B C 1
ATOM 868 O O . HIS B 1 14 ? 1.13 -1.836 7.004 1 97.25 14 HIS B O 1
ATOM 874 N N . ILE B 1 15 ? -1.107 -1.699 7.414 1 96 15 ILE B N 1
ATOM 875 C CA . ILE B 1 15 ? -1.067 -0.247 7.547 1 96 15 ILE B CA 1
ATOM 876 C C . ILE B 1 15 ? -0.85 0.131 9.016 1 96 15 ILE B C 1
ATOM 878 O O . ILE B 1 15 ? -1.663 -0.209 9.875 1 96 15 ILE B O 1
ATOM 882 N N . ARG B 1 16 ? 0.184 0.887 9.188 1 96.94 16 ARG B N 1
ATOM 883 C CA . ARG B 1 16 ? 0.546 1.1 10.586 1 96.94 16 ARG B CA 1
ATOM 884 C C . ARG B 1 16 ? 0.099 2.477 11.07 1 96.94 16 ARG B C 1
ATOM 886 O O . ARG B 1 16 ? -0.95 2.607 11.703 1 96.94 16 ARG B O 1
ATOM 893 N N . THR B 1 17 ? 0.804 3.484 10.609 1 96.31 17 THR B N 1
ATOM 894 C CA . THR B 1 17 ? 0.514 4.809 11.148 1 96.31 17 THR B CA 1
ATOM 895 C C . THR B 1 17 ? 0.782 5.891 10.109 1 96.31 17 THR B C 1
ATOM 897 O O . THR B 1 17 ? 1.588 5.691 9.195 1 96.31 17 THR B O 1
ATOM 900 N N . VAL B 1 18 ? 0.012 6.965 10.234 1 93.12 18 VAL B N 1
ATOM 901 C CA . VAL B 1 18 ? 0.321 8.227 9.57 1 93.12 18 VAL B CA 1
ATOM 902 C C . VAL B 1 18 ? 0.586 9.312 10.609 1 93.12 18 VAL B C 1
ATOM 904 O O . VAL B 1 18 ? -0.205 9.5 11.539 1 93.12 18 VAL B O 1
ATOM 907 N N . THR B 1 19 ? 1.695 9.984 10.477 1 93.94 19 THR B N 1
ATOM 908 C CA . THR B 1 19 ? 2.021 11.047 11.422 1 93.94 19 THR B CA 1
ATOM 909 C C . THR B 1 19 ? 2.207 12.375 10.695 1 93.94 19 THR B C 1
ATOM 911 O O . THR B 1 19 ? 2.623 12.406 9.531 1 93.94 19 THR B O 1
ATOM 914 N N . CYS B 1 20 ? 1.91 13.438 11.312 1 91.81 20 CYS B N 1
ATOM 915 C CA . CYS B 1 20 ? 2.129 14.82 10.891 1 91.81 20 CYS B CA 1
ATOM 916 C C . CYS B 1 20 ? 2.066 15.773 12.078 1 91.81 20 CYS B C 1
ATOM 918 O O . CYS B 1 20 ? 1.064 16.469 12.273 1 91.81 20 CYS B O 1
ATOM 920 N N . PRO B 1 21 ? 3.184 15.828 12.781 1 90.25 21 PRO B N 1
ATOM 921 C CA . PRO B 1 21 ? 3.193 16.625 14.016 1 90.25 21 PRO B CA 1
ATOM 922 C C . PRO B 1 21 ? 2.781 18.078 13.781 1 90.25 21 PRO B C 1
ATOM 924 O O . PRO B 1 21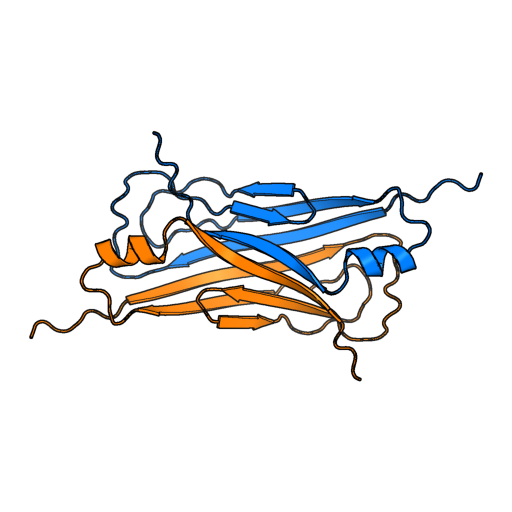 ? 3.213 18.688 12.805 1 90.25 21 PRO B O 1
ATOM 927 N N . GLY B 1 22 ? 1.953 18.594 14.664 1 83.69 22 GLY B N 1
ATOM 928 C CA . GLY B 1 22 ? 1.573 20 14.633 1 83.69 22 GLY B CA 1
ATOM 929 C C . GLY B 1 22 ? 0.374 20.281 13.742 1 83.69 22 GLY B C 1
ATOM 930 O O . GLY B 1 22 ? -0.048 21.422 13.594 1 83.69 22 GLY B O 1
ATOM 931 N N . VAL B 1 23 ? -0.157 19.266 13.242 1 84.25 23 VAL B N 1
ATOM 932 C CA . VAL B 1 23 ? -1.245 19.469 12.289 1 84.25 23 VAL B CA 1
ATOM 933 C C . VAL B 1 23 ? -2.553 18.953 12.883 1 84.25 23 VAL B C 1
ATOM 935 O O . VAL B 1 23 ? -2.576 17.891 13.516 1 84.25 23 VAL B O 1
ATOM 938 N N . THR B 1 24 ? -3.592 19.766 12.68 1 77.44 24 THR B N 1
ATOM 939 C CA . THR B 1 24 ? -4.949 19.375 13.039 1 77.44 24 THR B CA 1
ATOM 940 C C . THR B 1 24 ? -5.824 19.266 11.797 1 77.44 24 THR B C 1
ATOM 942 O O . THR B 1 24 ? -5.852 20.188 10.969 1 77.44 24 THR B O 1
ATOM 945 N N . LEU B 1 25 ? -6.336 18.062 11.609 1 74.62 25 LEU B N 1
ATOM 946 C CA . LEU B 1 25 ? -7.254 17.859 10.484 1 74.62 25 LEU B CA 1
ATOM 947 C C . LEU B 1 25 ? -8.602 18.516 10.766 1 74.62 25 LEU B C 1
ATOM 949 O O . LEU B 1 25 ? -9.094 18.469 11.898 1 74.62 25 LEU B O 1
ATOM 953 N N . LYS B 1 26 ? -8.984 19.547 10.102 1 67.12 26 LYS B N 1
ATOM 954 C CA . LYS B 1 26 ? -10.242 20.25 10.328 1 67.12 26 LYS B CA 1
ATOM 955 C C . LYS B 1 26 ? -11.43 19.312 10.203 1 67.12 26 LYS B C 1
ATOM 957 O O . LYS B 1 26 ? -12.469 19.516 10.828 1 67.12 26 LYS B O 1
ATOM 962 N N . ALA B 1 27 ? -11.297 18.5 9.32 1 57.59 27 ALA B N 1
ATOM 963 C CA . ALA B 1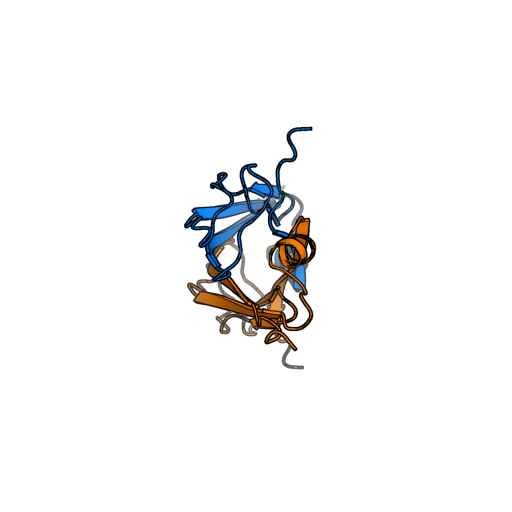 27 ? -12.477 17.656 9.156 1 57.59 27 ALA B CA 1
ATOM 964 C C . ALA B 1 27 ? -12.641 16.703 10.336 1 57.59 27 ALA B C 1
ATOM 966 O O . ALA B 1 27 ? -11.664 16.141 10.828 1 57.59 27 ALA B O 1
ATOM 967 N N . ARG B 1 28 ? -13.688 17.078 11.203 1 59.16 28 ARG B N 1
ATOM 968 C CA . ARG B 1 28 ? -14.094 16.234 12.32 1 59.16 28 ARG B CA 1
ATOM 969 C C . ARG B 1 28 ? -14.492 14.844 11.852 1 59.16 28 ARG B C 1
ATOM 971 O O . ARG B 1 28 ? -14.922 14.008 12.648 1 59.16 28 ARG B O 1
ATOM 978 N N . ASP B 1 29 ? -14.375 14.562 10.562 1 64.31 29 ASP B N 1
ATOM 979 C CA . ASP B 1 29 ? -14.898 13.266 10.156 1 64.31 29 ASP B CA 1
ATOM 980 C C . ASP B 1 29 ? -13.82 12.188 10.234 1 64.31 29 ASP B C 1
ATOM 982 O O . ASP B 1 29 ? -12.641 12.492 10.383 1 64.31 29 ASP B O 1
ATOM 986 N N . ASP B 1 30 ? -14.234 10.891 10.273 1 77.69 30 ASP B N 1
ATOM 987 C CA . ASP B 1 30 ? -13.43 9.68 10.375 1 77.69 30 ASP B CA 1
ATOM 988 C C . ASP B 1 30 ? -12.555 9.5 9.133 1 77.69 30 ASP B C 1
ATOM 990 O O . ASP B 1 30 ? -12.914 9.953 8.039 1 77.69 30 ASP B O 1
A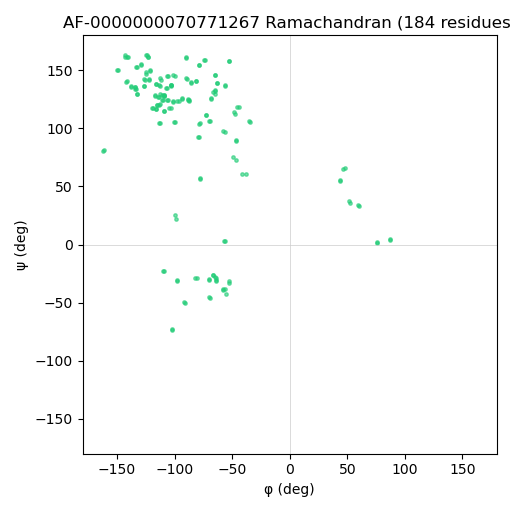TOM 994 N N . VAL B 1 31 ? -11.273 9.188 9.461 1 85.31 31 VAL B N 1
ATOM 995 C CA . VAL B 1 31 ? -10.281 8.984 8.406 1 85.31 31 VAL B CA 1
ATOM 996 C C . VAL B 1 31 ? -10.016 7.492 8.227 1 85.31 31 VAL B C 1
ATOM 998 O O . VAL B 1 31 ? -9.961 6.742 9.203 1 85.31 31 VAL B O 1
ATOM 1001 N N . TYR B 1 32 ? -9.945 7.176 7.016 1 88.69 32 TYR B N 1
ATOM 1002 C CA . TYR B 1 32 ? -9.531 5.816 6.676 1 88.69 32 TYR B CA 1
ATOM 1003 C C . TYR B 1 32 ? -8.617 5.812 5.461 1 88.69 32 TYR B C 1
ATOM 1005 O O . TYR B 1 32 ? -8.516 6.812 4.746 1 88.69 32 TYR B O 1
ATOM 1013 N N . ILE B 1 33 ? -7.891 4.77 5.273 1 89.62 33 ILE B N 1
ATOM 1014 C CA . ILE B 1 33 ? -7.105 4.531 4.07 1 89.62 33 ILE B CA 1
ATOM 1015 C C . ILE B 1 33 ? -7.77 3.447 3.225 1 89.62 33 ILE B C 1
ATOM 1017 O O . ILE B 1 33 ? -8.234 2.436 3.756 1 89.62 33 ILE B O 1
ATOM 1021 N N . SER B 1 34 ? -7.848 3.682 2.018 1 89.31 34 SER B N 1
ATOM 1022 C CA . SER B 1 34 ? -8.422 2.729 1.076 1 89.31 34 SER B CA 1
ATOM 1023 C C . SER B 1 34 ? -7.363 2.164 0.137 1 89.31 34 SER B C 1
ATOM 1025 O O . SER B 1 34 ? -6.457 2.885 -0.287 1 89.31 34 SER B O 1
ATOM 1027 N N . ALA B 1 35 ? -7.484 0.85 -0.174 1 90.12 35 ALA B N 1
ATOM 1028 C CA . ALA B 1 35 ? -6.562 0.196 -1.097 1 90.12 35 ALA B CA 1
ATOM 1029 C C . ALA B 1 35 ? -7.312 -0.651 -2.119 1 90.12 35 ALA B C 1
ATOM 1031 O O . ALA B 1 35 ? -8.281 -1.339 -1.775 1 90.12 35 ALA B O 1
ATOM 1032 N N . SER B 1 36 ? -6.914 -0.484 -3.34 1 90.62 36 SER B N 1
ATOM 1033 C CA . SER B 1 36 ? -7.445 -1.292 -4.434 1 90.62 36 SER B CA 1
ATOM 1034 C C . SER B 1 36 ? -6.367 -2.199 -5.02 1 90.62 36 SER B C 1
ATOM 1036 O O . SER B 1 36 ? -5.496 -1.739 -5.762 1 90.62 36 SER B O 1
ATOM 1038 N N . ILE B 1 37 ? -6.445 -3.518 -4.668 1 90.5 37 ILE B N 1
ATOM 1039 C CA . ILE B 1 37 ? -5.438 -4.504 -5.039 1 90.5 37 ILE B CA 1
ATOM 1040 C C . ILE B 1 37 ? -6.117 -5.801 -5.477 1 90.5 37 ILE B C 1
ATOM 1042 O O . ILE B 1 37 ? -7.059 -6.266 -4.824 1 90.5 37 ILE B O 1
ATOM 1046 N N . PHE B 1 38 ? -5.656 -6.398 -6.578 1 89.25 38 PHE B N 1
ATOM 1047 C CA . PHE B 1 38 ? -6.16 -7.672 -7.07 1 89.25 38 PHE B CA 1
ATOM 1048 C C . PHE B 1 38 ? -7.652 -7.582 -7.379 1 89.25 38 PHE B C 1
ATOM 1050 O O . PHE B 1 38 ? -8.406 -8.508 -7.082 1 89.25 38 PHE B O 1
ATOM 1057 N N . GLY B 1 39 ? -7.988 -6.41 -7.797 1 86.69 39 GLY B N 1
ATOM 1058 C CA . GLY B 1 39 ? -9.391 -6.223 -8.125 1 86.69 39 GLY B CA 1
ATOM 1059 C C . GLY B 1 39 ? -10.273 -6.082 -6.895 1 86.69 39 GLY B C 1
ATOM 1060 O O . GLY B 1 39 ? -11.5 -6.051 -7.008 1 86.69 39 GLY B O 1
ATOM 1061 N N . GLN B 1 40 ? -9.773 -6.105 -5.781 1 92.31 40 GLN B N 1
ATOM 1062 C CA . GLN B 1 40 ? -10.492 -5.902 -4.527 1 92.31 40 GLN B CA 1
ATOM 1063 C C . GLN B 1 40 ? -10.305 -4.48 -4.012 1 92.31 40 GLN B C 1
ATOM 1065 O O . GLN B 1 40 ? -9.219 -3.906 -4.133 1 92.31 40 GLN B O 1
ATOM 1070 N N . HIS B 1 41 ? -11.414 -3.977 -3.389 1 91.44 41 HIS B N 1
ATOM 1071 C CA . HIS B 1 41 ? -11.367 -2.686 -2.711 1 91.44 41 HIS B CA 1
ATOM 1072 C C . HIS B 1 41 ? -11.602 -2.84 -1.213 1 91.44 41 HIS B C 1
ATOM 1074 O O . HIS B 1 41 ? -12.656 -3.328 -0.793 1 91.44 41 HIS B O 1
ATOM 1080 N N . LYS B 1 42 ? -10.57 -2.488 -0.457 1 92.81 42 LYS B N 1
ATOM 1081 C CA . LYS B 1 42 ? -10.672 -2.559 0.998 1 92.81 42 LYS B CA 1
ATOM 1082 C C . LYS B 1 42 ? -10.242 -1.246 1.646 1 92.81 42 LYS B C 1
ATOM 1084 O O . LYS B 1 42 ? -9.445 -0.498 1.074 1 92.81 42 LYS B O 1
ATOM 1089 N N . LYS B 1 43 ? -10.781 -1.032 2.838 1 90.75 43 LYS B N 1
ATOM 1090 C CA . LYS B 1 43 ? -10.438 0.152 3.619 1 90.75 43 LYS B CA 1
ATOM 1091 C C . LYS B 1 43 ? -10.117 -0.218 5.066 1 90.75 43 LYS B C 1
ATOM 1093 O O . LYS B 1 43 ? -10.594 -1.234 5.574 1 90.75 43 LYS B O 1
ATOM 1098 N N . THR B 1 44 ? -9.281 0.604 5.691 1 92.81 44 THR B N 1
ATOM 1099 C CA . THR B 1 44 ? -9.055 0.455 7.125 1 92.81 44 THR B CA 1
ATOM 1100 C C . THR B 1 44 ? -10.266 0.951 7.918 1 92.81 44 THR B C 1
ATOM 1102 O O . THR B 1 44 ? -11.164 1.584 7.355 1 92.81 44 THR B O 1
ATOM 1105 N N . SER B 1 45 ? -10.352 0.465 9.148 1 92.62 45 SER B N 1
ATOM 1106 C CA . SER B 1 45 ? -11.305 1.114 10.031 1 92.62 45 SER B CA 1
ATOM 1107 C C . SER B 1 45 ? -11.086 2.623 10.078 1 92.62 45 SER B C 1
ATOM 1109 O O . SER B 1 45 ? -10 3.104 9.766 1 92.62 45 SER B O 1
ATOM 1111 N N . CYS B 1 46 ? -12.125 3.262 10.453 1 89.06 46 CYS B N 1
ATOM 1112 C CA . CYS B 1 46 ? -12.016 4.711 10.594 1 89.06 46 CYS B CA 1
ATOM 1113 C C . CYS B 1 46 ? -11.383 5.078 11.93 1 89.06 46 CYS B C 1
ATOM 1115 O O . CYS B 1 46 ? -11.672 4.453 12.953 1 89.06 46 CYS B O 1
ATOM 1117 N N . VAL B 1 47 ? -10.594 6.031 11.891 1 89 47 VAL B N 1
ATOM 1118 C CA . VAL B 1 47 ? -10.047 6.613 13.109 1 89 47 VAL B CA 1
ATOM 1119 C C . VAL B 1 47 ? -10.375 8.102 13.164 1 89 47 VAL B C 1
ATOM 1121 O O . VAL B 1 47 ? -10.758 8.695 12.148 1 89 47 VAL B O 1
ATOM 1124 N N . ARG B 1 48 ? -10.297 8.695 14.336 1 86.56 48 ARG B N 1
ATOM 1125 C CA . ARG B 1 48 ? -10.5 10.141 14.461 1 86.56 48 ARG B CA 1
ATOM 1126 C C . ARG B 1 48 ? -9.414 10.914 13.727 1 86.56 48 ARG B C 1
ATOM 1128 O O . ARG B 1 48 ? -8.258 10.484 13.695 1 86.56 48 ARG B O 1
ATOM 1135 N N . ALA B 1 49 ? -9.758 11.977 13.203 1 85.5 49 ALA B N 1
ATOM 1136 C CA . ALA B 1 49 ? -8.867 12.805 12.391 1 85.5 49 ALA B CA 1
ATOM 1137 C C . ALA B 1 49 ? -7.914 13.609 13.266 1 85.5 49 ALA B C 1
ATOM 1139 O O . ALA B 1 49 ? -7.852 14.836 13.172 1 85.5 49 ALA B O 1
ATOM 1140 N N . VAL B 1 50 ? -7.176 12.906 14.062 1 86.12 50 VAL B N 1
ATOM 1141 C CA . VAL B 1 50 ? -6.145 13.492 14.914 1 86.12 50 VAL B CA 1
ATOM 1142 C C . VAL B 1 50 ? -4.852 12.695 14.789 1 86.12 50 VAL B C 1
ATOM 1144 O O . VAL B 1 50 ? -4.852 11.469 14.938 1 86.12 50 VAL B O 1
ATOM 1147 N N . PHE B 1 51 ? -3.855 13.422 14.555 1 90.19 51 PHE B N 1
ATOM 1148 C CA . PHE B 1 51 ? -2.568 12.75 14.43 1 90.19 51 PHE B CA 1
ATOM 1149 C C . PHE B 1 51 ? -2.002 12.406 15.805 1 90.19 51 PHE B C 1
ATOM 1151 O O . PHE B 1 51 ? -2.211 13.141 16.766 1 90.19 51 PHE B O 1
ATOM 1158 N N . PRO B 1 52 ? -1.154 11.367 15.852 1 93.38 52 PRO B N 1
ATOM 1159 C CA . PRO B 1 52 ? -0.926 10.383 14.797 1 93.38 52 PRO B CA 1
ATOM 1160 C C . PRO B 1 52 ? -2.17 9.555 14.477 1 93.38 52 PRO B C 1
ATOM 1162 O O . PRO B 1 52 ? -2.939 9.219 15.383 1 93.38 52 PRO B O 1
ATOM 1165 N N . LEU B 1 53 ? -2.412 9.312 13.227 1 92.38 53 LEU B N 1
ATOM 1166 C CA . LEU B 1 53 ? -3.438 8.359 12.812 1 92.38 53 LEU B CA 1
ATOM 1167 C C . LEU B 1 53 ? -2.93 6.926 12.953 1 92.38 53 LEU B C 1
ATOM 1169 O O . LEU B 1 53 ? -2.139 6.465 12.125 1 92.38 53 LEU B O 1
ATOM 1173 N N . ILE B 1 54 ? -3.346 6.203 13.938 1 96.25 54 ILE B N 1
ATOM 1174 C CA . ILE B 1 54 ? -2.885 4.844 14.188 1 96.25 54 ILE B CA 1
ATOM 1175 C C . ILE B 1 54 ? -3.922 3.844 13.688 1 96.25 54 ILE B C 1
ATOM 1177 O O . ILE B 1 54 ? -4.977 3.674 14.297 1 96.25 54 ILE B O 1
ATOM 1181 N N . PHE B 1 55 ? -3.605 3.246 12.609 1 94.88 55 PHE B N 1
ATOM 1182 C CA . PHE B 1 55 ? -4.5 2.229 12.07 1 94.88 55 PHE B CA 1
ATOM 1183 C C . PHE B 1 55 ? -4.129 0.847 12.594 1 94.88 55 PHE B C 1
ATOM 1185 O O . PHE B 1 55 ? -4.973 0.15 13.172 1 94.88 55 PHE B O 1
ATOM 1192 N N . ASP B 1 56 ? -2.859 0.583 12.469 1 97.69 56 ASP B N 1
ATOM 1193 C CA . ASP B 1 56 ? -2.34 -0.72 12.867 1 97.69 56 ASP B CA 1
ATOM 1194 C C . ASP B 1 56 ? -3.254 -1.847 12.398 1 97.69 56 ASP B C 1
ATOM 1196 O O . ASP B 1 56 ? -3.689 -2.678 13.195 1 97.69 56 ASP B O 1
ATOM 1200 N N . GLU B 1 57 ? -3.502 -1.888 11.219 1 97.38 57 GLU B N 1
ATOM 1201 C CA . GLU B 1 57 ? -4.461 -2.818 10.633 1 97.38 57 GLU B CA 1
ATOM 1202 C C . GLU B 1 57 ? -3.832 -3.611 9.492 1 97.38 57 GLU B C 1
ATOM 1204 O O . GLU B 1 57 ? -3.109 -3.051 8.664 1 97.38 57 GLU B O 1
ATOM 1209 N N . LYS B 1 58 ? -4.141 -4.898 9.523 1 97.19 58 LYS B N 1
ATOM 1210 C CA . LYS B 1 58 ? -3.754 -5.82 8.453 1 97.19 58 LYS B CA 1
ATOM 1211 C C . LYS B 1 58 ? -4.812 -5.863 7.355 1 97.19 58 LYS B C 1
ATOM 1213 O O . LYS B 1 58 ? -6 -6.043 7.637 1 97.19 58 LYS B O 1
ATOM 1218 N N . LEU B 1 59 ? -4.449 -5.609 6.195 1 96.5 59 LEU B N 1
ATOM 1219 C CA . LEU B 1 59 ? -5.316 -5.797 5.039 1 96.5 59 LEU B CA 1
ATOM 1220 C C . LEU B 1 59 ? -4.852 -6.98 4.195 1 96.5 59 LEU B C 1
ATOM 1222 O O . LEU B 1 59 ? -3.672 -7.082 3.855 1 96.5 59 LEU B O 1
ATOM 1226 N N . ASN B 1 60 ? -5.746 -7.914 3.9 1 96.69 60 ASN B N 1
ATOM 1227 C CA . ASN B 1 60 ? -5.48 -9.078 3.068 1 96.69 60 ASN B CA 1
ATOM 1228 C C . ASN B 1 60 ? -6.258 -9.023 1.756 1 96.69 60 ASN B C 1
ATOM 1230 O O . ASN B 1 60 ? -7.484 -8.914 1.761 1 96.69 60 ASN B O 1
ATOM 1234 N N . PHE B 1 61 ? -5.539 -9.039 0.693 1 94.88 61 PHE B N 1
ATOM 1235 C CA . PHE B 1 61 ? -6.152 -9.055 -0.629 1 94.88 61 PHE B CA 1
ATOM 1236 C C . PHE B 1 61 ? -5.953 -10.414 -1.3 1 94.88 61 PHE B C 1
ATOM 1238 O O . PHE B 1 61 ? -4.832 -10.914 -1.368 1 94.88 61 PHE B O 1
ATOM 1245 N N . GLU B 1 62 ? -7.059 -10.93 -1.743 1 94.94 62 GLU B N 1
ATOM 1246 C CA . GLU B 1 62 ? -7.008 -12.242 -2.379 1 94.94 62 GLU B CA 1
ATOM 1247 C C . GLU B 1 62 ? -7.641 -12.203 -3.768 1 94.94 62 GLU B C 1
ATOM 1249 O O . GLU B 1 62 ? -8.648 -11.531 -3.979 1 94.94 62 GLU B O 1
ATOM 1254 N N . LYS B 1 63 ? -7.023 -12.938 -4.695 1 92.62 63 LYS B N 1
ATOM 1255 C CA . LYS B 1 63 ? -7.586 -13.125 -6.027 1 92.62 63 LYS B CA 1
ATOM 1256 C C . LYS B 1 63 ? -7.523 -14.586 -6.453 1 92.62 63 LYS B C 1
ATOM 1258 O O . LYS B 1 63 ? -6.508 -15.258 -6.246 1 92.62 63 LYS B O 1
ATOM 1263 N N . VAL B 1 64 ? -8.602 -15.047 -7.008 1 92.31 64 VAL B N 1
ATOM 1264 C CA . VAL B 1 64 ? -8.688 -16.391 -7.559 1 92.31 64 VAL B CA 1
ATOM 1265 C C . VAL B 1 64 ? -8.547 -16.344 -9.078 1 92.31 64 VAL B C 1
ATOM 1267 O O . VAL B 1 64 ? -9.297 -15.633 -9.75 1 92.31 64 VAL B O 1
ATOM 1270 N N . TYR B 1 65 ? -7.613 -17.016 -9.578 1 89.19 65 TYR B N 1
ATOM 1271 C CA . TYR B 1 65 ? -7.41 -17.156 -11.016 1 89.19 65 TYR B CA 1
ATOM 1272 C C . TYR B 1 65 ? -7.879 -18.516 -11.508 1 89.19 65 TYR B C 1
ATOM 1274 O O . TYR B 1 65 ? -7.383 -19.547 -11.062 1 89.19 65 TYR B O 1
ATOM 1282 N N . THR B 1 66 ? -8.875 -18.453 -12.383 1 86.62 66 THR B N 1
ATOM 1283 C CA . THR B 1 66 ? -9.453 -19.703 -12.859 1 86.62 66 THR B CA 1
ATOM 1284 C C . THR B 1 66 ? -9.086 -19.938 -14.328 1 86.62 66 THR B C 1
ATOM 1286 O O . THR B 1 66 ? -9.211 -21.062 -14.828 1 86.62 66 THR B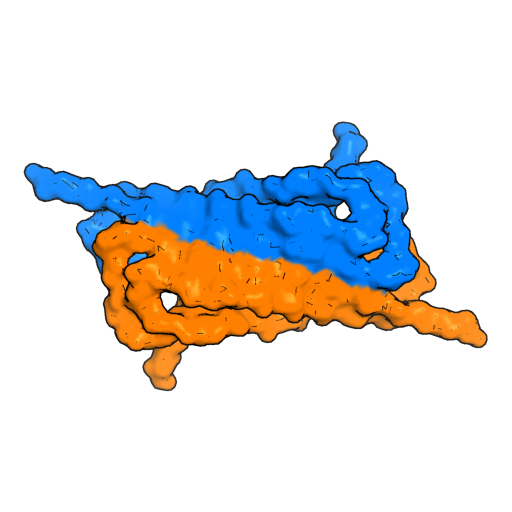 O 1
ATOM 1289 N N . ASP B 1 67 ? -8.75 -18.922 -15.078 1 79.62 67 ASP B N 1
ATOM 1290 C CA . ASP B 1 67 ? -8.539 -19.031 -16.516 1 79.62 67 ASP B CA 1
ATOM 1291 C C . ASP B 1 67 ? -7.055 -19.125 -16.844 1 79.62 67 ASP B C 1
ATOM 1293 O O . ASP B 1 67 ? -6.633 -18.734 -17.938 1 79.62 67 ASP B O 1
ATOM 1297 N N . VAL B 1 68 ? -6.387 -19.594 -15.875 1 79.31 68 VAL B N 1
ATOM 1298 C CA . VAL B 1 68 ? -4.957 -19.734 -16.156 1 79.31 68 VAL B CA 1
ATOM 1299 C C . VAL B 1 68 ? -4.645 -21.172 -16.547 1 79.31 68 VAL B C 1
ATOM 1301 O O . VAL B 1 68 ? -5.125 -22.109 -15.922 1 79.31 68 VAL B O 1
ATOM 1304 N N . VAL B 1 69 ? -4.047 -21.219 -17.75 1 73.5 69 VAL B N 1
ATOM 1305 C CA . VAL B 1 69 ? -3.77 -22.531 -18.312 1 73.5 69 VAL B CA 1
ATOM 1306 C C . VAL B 1 69 ? -2.674 -23.234 -17.5 1 73.5 69 VAL B C 1
ATOM 1308 O O . VAL B 1 69 ? -2.736 -24.438 -17.281 1 73.5 69 VAL B O 1
ATOM 1311 N N . ASP B 1 70 ? -1.616 -22.531 -17.188 1 75.44 70 ASP B N 1
ATOM 1312 C CA . ASP B 1 70 ? -0.526 -23.062 -16.375 1 75.44 70 ASP B CA 1
ATOM 1313 C C . ASP B 1 70 ? 0.042 -21.984 -15.445 1 75.44 70 ASP B C 1
ATOM 1315 O O . ASP B 1 70 ? -0.224 -20.797 -15.625 1 75.44 70 ASP B O 1
ATOM 1319 N N . PRO B 1 71 ? 0.733 -22.531 -14.461 1 72.44 71 PRO B N 1
ATOM 1320 C CA . PRO B 1 71 ? 1.326 -21.625 -13.477 1 72.44 71 PRO B CA 1
ATOM 1321 C C . PRO B 1 71 ? 2.164 -20.531 -14.117 1 72.44 71 PRO B C 1
ATOM 1323 O O . PRO B 1 71 ? 2.266 -19.422 -13.578 1 72.44 71 PRO B O 1
ATOM 1326 N N . ALA B 1 72 ? 2.762 -20.844 -15.219 1 72.56 72 ALA B N 1
ATOM 1327 C CA . ALA B 1 72 ? 3.586 -19.844 -15.898 1 72.56 72 ALA B CA 1
ATOM 1328 C C . ALA B 1 72 ? 2.736 -18.656 -16.375 1 72.56 72 ALA B C 1
ATOM 1330 O O . ALA B 1 72 ? 3.211 -17.531 -16.422 1 72.56 72 ALA B O 1
ATOM 1331 N N . GLY B 1 73 ? 1.521 -19 -16.688 1 74.5 73 GLY B N 1
ATOM 1332 C CA . GLY B 1 73 ? 0.596 -17.953 -17.125 1 74.5 73 GLY B CA 1
ATOM 1333 C C . GLY B 1 73 ? 0.249 -16.969 -16.016 1 74.5 73 GLY B C 1
ATOM 1334 O O . GLY B 1 73 ? -0.101 -15.82 -16.297 1 74.5 73 GLY B O 1
ATOM 1335 N N . LEU B 1 74 ? 0.352 -17.453 -14.758 1 77.31 74 LEU B N 1
ATOM 1336 C CA . LEU B 1 74 ? 0.017 -16.594 -13.625 1 77.31 74 LEU B CA 1
ATOM 1337 C C . LEU B 1 74 ? 1.059 -15.492 -13.453 1 77.31 74 LEU B C 1
ATOM 1339 O O . LEU B 1 74 ? 0.734 -14.391 -13.008 1 77.31 74 LEU B O 1
ATOM 1343 N N . VAL B 1 75 ? 2.289 -15.797 -13.852 1 73.69 75 VAL B N 1
ATOM 1344 C CA . VAL B 1 75 ? 3.375 -14.82 -13.758 1 73.69 75 VAL B CA 1
ATOM 1345 C C . VAL B 1 75 ? 3.016 -13.57 -14.555 1 73.69 75 VAL B C 1
ATOM 1347 O O . VAL B 1 75 ? 3.252 -12.445 -14.094 1 73.69 75 VAL B O 1
ATOM 1350 N N . THR B 1 76 ? 2.389 -13.852 -15.68 1 75.75 76 THR B N 1
ATOM 1351 C CA . THR B 1 76 ? 2.004 -12.734 -16.531 1 75.75 76 THR B CA 1
ATOM 1352 C C . THR B 1 76 ? 0.959 -11.859 -15.844 1 75.75 76 THR B C 1
ATOM 1354 O O . THR B 1 76 ? 0.915 -10.648 -16.062 1 75.75 76 THR B O 1
ATOM 1357 N N . HIS B 1 77 ? 0.172 -12.438 -14.961 1 79 77 HIS B N 1
ATOM 1358 C CA . HIS B 1 77 ? -0.869 -11.695 -14.258 1 79 77 HIS B CA 1
ATOM 1359 C C . HIS B 1 77 ? -0.298 -10.938 -13.062 1 79 77 HIS B C 1
ATOM 1361 O O . HIS B 1 77 ? -0.8 -9.875 -12.695 1 79 77 HIS B O 1
ATOM 1367 N N . LEU B 1 78 ? 0.736 -11.484 -12.531 1 77.25 78 LEU B N 1
ATOM 1368 C CA . LEU B 1 78 ? 1.283 -10.914 -11.305 1 77.25 78 LEU B CA 1
ATOM 1369 C C . LEU B 1 78 ? 2.463 -9.992 -11.609 1 77.25 78 LEU B C 1
ATOM 1371 O O . LEU B 1 78 ? 2.701 -9.023 -10.891 1 77.25 78 LEU B O 1
ATOM 1375 N N . GLU B 1 79 ? 3.125 -10.297 -12.625 1 72.25 79 GLU B N 1
ATOM 1376 C CA . GLU B 1 79 ? 4.363 -9.586 -12.945 1 72.25 79 GLU B CA 1
ATOM 1377 C C . GLU B 1 79 ? 4.086 -8.133 -13.32 1 72.25 79 GLU B C 1
ATOM 1379 O O . GLU B 1 79 ? 3.254 -7.852 -14.18 1 72.25 79 GLU B O 1
ATOM 1384 N N . CYS B 1 80 ? 4.91 -7.195 -12.641 1 71.94 80 CYS B N 1
ATOM 1385 C CA . CYS B 1 80 ? 4.957 -5.762 -12.898 1 71.94 80 CYS B CA 1
ATOM 1386 C C . CYS B 1 80 ? 3.559 -5.16 -12.883 1 71.94 80 CYS B C 1
ATOM 1388 O O . CYS B 1 80 ? 3.225 -4.336 -13.742 1 71.94 80 CYS B O 1
ATOM 1390 N N . ARG B 1 81 ? 2.74 -5.543 -12.117 1 75.56 81 ARG B N 1
ATOM 1391 C CA . ARG B 1 81 ? 1.416 -4.941 -11.992 1 75.56 81 ARG B CA 1
ATOM 1392 C C . ARG B 1 81 ? 1.419 -3.824 -10.953 1 75.56 81 ARG B C 1
ATOM 1394 O O . ARG B 1 81 ? 2.098 -3.922 -9.93 1 75.56 81 ARG B O 1
ATOM 1401 N N . TYR B 1 82 ? 0.627 -2.855 -11.352 1 77.62 82 TYR B N 1
ATOM 1402 C CA . TYR B 1 82 ? 0.468 -1.714 -10.461 1 77.62 82 TYR B CA 1
ATOM 1403 C C . TYR B 1 82 ? -0.865 -1.779 -9.727 1 77.62 82 TYR B C 1
ATOM 1405 O O . TYR B 1 82 ? -1.886 -2.15 -10.305 1 77.62 82 TYR B O 1
ATOM 1413 N N . PHE B 1 83 ? -0.78 -1.467 -8.477 1 80.44 83 PHE B N 1
ATOM 1414 C CA . PHE B 1 83 ? -1.986 -1.341 -7.672 1 80.44 83 PHE B CA 1
ATOM 1415 C C . PHE B 1 83 ? -2.047 0.024 -6.996 1 80.44 83 PHE B C 1
ATOM 1417 O O . PHE B 1 83 ? -1.045 0.741 -6.945 1 80.44 83 PHE B O 1
ATOM 1424 N N . PHE B 1 84 ? -3.254 0.409 -6.52 1 80.94 84 PHE B N 1
ATOM 1425 C CA . PHE B 1 84 ? -3.443 1.765 -6.016 1 80.94 84 PHE B CA 1
ATOM 1426 C C . PHE B 1 84 ? -3.914 1.742 -4.566 1 80.94 84 PHE B C 1
ATOM 1428 O O . PHE B 1 84 ? -4.652 0.84 -4.16 1 80.94 84 PHE B O 1
ATOM 1435 N N . PHE B 1 85 ? -3.369 2.686 -3.906 1 79.12 85 PHE B N 1
ATOM 1436 C CA . PHE B 1 85 ? -3.842 3.057 -2.578 1 79.12 85 PHE B CA 1
ATOM 1437 C C . PHE B 1 85 ? -4.398 4.477 -2.576 1 79.12 85 PHE B C 1
ATOM 1439 O O . PHE B 1 85 ? -3.891 5.348 -3.287 1 79.12 85 PHE B O 1
ATOM 1446 N N . TYR B 1 86 ? -5.512 4.613 -1.876 1 77.44 86 TYR B N 1
ATOM 1447 C CA . TYR B 1 86 ? -6.031 5.961 -1.675 1 77.44 86 TYR B CA 1
ATOM 1448 C C . TYR B 1 86 ? -5.898 6.383 -0.217 1 77.44 86 TYR B C 1
ATOM 1450 O O . TYR B 1 86 ? -6.344 5.672 0.686 1 77.44 86 TYR B O 1
ATOM 1458 N N . PHE B 1 87 ? -5.238 7.488 -0.067 1 7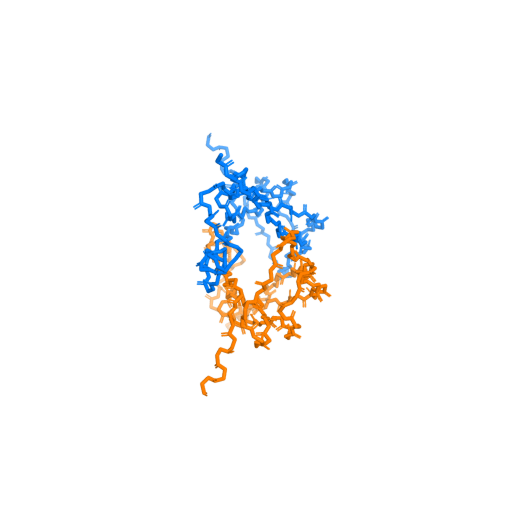1.62 87 PHE B N 1
ATOM 1459 C CA . PHE B 1 87 ? -5.023 8.039 1.265 1 71.62 87 PHE B CA 1
ATOM 1460 C C . PHE B 1 87 ? -6.211 8.898 1.69 1 71.62 87 PHE B C 1
ATOM 1462 O O . PHE B 1 87 ? -6.641 9.781 0.949 1 71.62 87 PHE B O 1
ATOM 1469 N N . PHE B 1 88 ? -6.559 8.75 2.898 1 66.81 88 PHE B N 1
ATOM 1470 C CA . PHE B 1 88 ? -7.418 9.57 3.748 1 66.81 88 PHE B CA 1
ATOM 1471 C C . PHE B 1 88 ? -8.711 9.93 3.025 1 66.81 88 PHE B C 1
ATOM 1473 O O . PHE B 1 88 ? -8.742 10.883 2.242 1 66.81 88 PHE B O 1
ATOM 1480 N N . CYS B 1 89 ? -9.445 8.977 2.777 1 61.12 89 CYS B N 1
ATOM 1481 C CA . CYS B 1 89 ? -10.734 9.43 2.281 1 61.12 89 CYS B CA 1
ATOM 1482 C C . CYS B 1 89 ? -11.633 9.891 3.426 1 61.12 89 CYS B C 1
ATOM 1484 O O . CYS B 1 89 ? -11.867 9.148 4.379 1 61.12 89 CYS B O 1
ATOM 1486 N N . VAL B 1 90 ? -11.516 11.219 3.65 1 56.34 90 VAL B N 1
ATOM 1487 C CA . VAL B 1 90 ? -12.414 11.82 4.625 1 56.34 90 VAL B CA 1
ATOM 1488 C C . VAL B 1 90 ? -13.867 11.57 4.223 1 56.34 90 VAL B C 1
ATOM 1490 O O . VAL B 1 90 ? -14.234 11.734 3.055 1 56.34 90 VAL B O 1
ATOM 1493 N N . THR B 1 91 ? -14.492 10.5 4.852 1 50.47 91 THR B N 1
ATOM 1494 C CA . THR B 1 91 ? -15.922 10.359 4.613 1 50.47 91 THR B CA 1
ATOM 1495 C C . THR B 1 91 ? -16.641 11.688 4.836 1 50.47 91 THR B C 1
ATOM 1497 O O . THR B 1 91 ? -16.516 12.289 5.902 1 50.47 91 THR B O 1
ATOM 1500 N N . LYS B 1 92 ? -16.547 12.664 3.908 1 43.12 92 LYS B N 1
ATOM 1501 C CA . LYS B 1 92 ? -17.625 13.641 4.086 1 43.12 92 LYS B CA 1
ATOM 1502 C C . LYS B 1 92 ? -18.969 12.953 4.273 1 43.12 92 LYS B C 1
ATOM 1504 O O . LYS B 1 92 ? -19.344 12.086 3.482 1 43.12 92 LYS B O 1
ATOM 1509 N N . LEU B 1 93 ? -19.422 12.617 5.484 1 32.44 93 LEU B N 1
ATOM 1510 C CA . LEU B 1 93 ? -20.875 12.539 5.574 1 32.44 93 LEU B CA 1
ATOM 1511 C C . LEU B 1 93 ? -21.531 13.695 4.824 1 32.44 93 LEU B C 1
ATOM 1513 O O . LEU B 1 93 ? -21.359 14.852 5.195 1 32.44 93 LEU B O 1
ATOM 1517 N N . LEU B 1 94 ? -21.297 13.773 3.609 1 27.16 94 LEU B N 1
ATOM 1518 C CA . LEU B 1 94 ? -22.453 14.555 3.184 1 27.16 94 LEU B CA 1
ATOM 1519 C C . LEU B 1 94 ? -23.75 13.844 3.541 1 27.16 94 LEU B C 1
ATOM 1521 O O . LEU B 1 94 ? -23.875 12.625 3.381 1 27.16 94 LEU B O 1
#

Organism: Anolis carolinensis (NCBI:txid28377)

Nearest PDB structures (foldseek):
  6eel-assembly3_C  TM=7.836E-01  e=1.565E-01  Homo sapiens
  2dmh-assembly1_A  TM=7.897E-01  e=2.493E-01  Homo sapiens
  4iqh-assembly2_B  TM=6.289E-01  e=1.104E-01  Homo sapiens
  4npk-assembly1_A  TM=6.814E-01  e=2.801E-01  Homo sapiens
  7krb-assembly1_A  TM=6.561E-01  e=1.565E-01  Homo sapiens

Solvent-accessible surface area (backbone atoms only — not comparable to full-atom values): 10270 Å² total; per-residue (Å²): 122,83,76,76,54,73,38,52,35,36,42,36,36,30,43,35,36,37,38,35,72,90,39,56,52,77,58,85,38,43,29,25,42,33,37,41,41,71,91,36,80,49,63,53,71,68,37,68,42,45,63,62,36,73,62,68,38,77,48,77,38,62,37,75,42,64,88,43,90,44,50,65,52,47,44,67,71,49,48,63,32,73,36,40,33,35,33,34,46,60,52,67,84,116,122,81,76,75,53,74,39,52,34,35,41,36,35,30,42,37,38,36,39,36,73,90,40,55,53,76,57,85,37,43,30,25,44,35,37,42,42,73,90,37,79,49,64,53,73,69,37,68,41,46,63,64,37,72,62,68,38,76,48,75,37,62,37,77,42,63,87,40,89,43,49,66,54,46,43,68,70,50,48,64,32,74,36,42,34,36,35,34,47,60,52,69,82,116

Foldseek 3Di:
DPPQDKDKDKDKDWDFWDADPPDFDPQQFWWWKWWQDQNDIDIFDTDGRDPGGGRRDMDMDMYMDRPQRDPVSVCVVVPPDDIDMDGTPRPPPD/DPPQDKDKDKDKDWDFWAADPPDFDPQQFWWWKWWQDQNDIDIFDTDGRDPGGGRRDMDMDMYMDRPQRDPVSVCVVVPPDDIDMGGTPRPPPD

InterPro domains:
  IPR032732 Spermatogenesis-associated protein 6, N-terminal [PF14909] (11-81)
  IPR042769 SPATA6 family [PTHR16435] (1-80)